Protein 2B9C (pdb70)

Sequence (278 aa):
ELDRAQERLATALQKLEEAEKAADEESERRGMKVIESRAQQKDEEEKMEIQEIQLKEAKHHIAEDADRRKYEEVARRKLVIIESDLERAEERAELSEGKCAELEEELKTVTNNLKSLEDKVEELLSKNYHHLENEVARLKKLVGQLVEEELDRAQERLATALQKLEEAEKAADESERGMKVIESRAQQKDEEEKMEIQEIQLKEAKHIAEDADRKYEEEVARKLVIIESDLERAEERAELSEGKCAELEEELKTVTNNLKSLEDKVEELLSKNYHLENEVARLKKLVGE

GO terms:
  GO:0051015 actin filament binding (F, IDA)
  GO:0015629 actin cytoskeleton (C, IDA)
  GO:0042802 identical protein binding (F, IDA)
  GO:0042803 protein homodimerization activity (F, IDA)
  GO:0046982 protein heterodimerization activity (F, IDA)
  GO:0003779 actin binding (F, IDA)
  GO:0043462 regulation of ATP-dependent activity (P, IDA)
  GO:0032991 protein-containing complex (C, IDA)
  GO:0051693 actin filament capping (P, IDA)
  GO:0060048 cardiac muscle contraction (P, IDA)
  GO:0003779 actin binding (F, TAS)
  GO:0006936 muscle contraction (P, TAS)
  GO:0051015 actin filament binding (F, IMP)
  GO:0003779 actin binding (F, IMP)
  GO:0032781 positive regulation of ATP-dependent activity (P, IMP)
  GO:0005515 protein binding (F, IPI)
  GO:0042802 identical protein binding (F, IPI)
  GO:0030049 muscle filament sliding (P, IDA)
  GO:0042060 wound healing (P, IGI)
  GO:0045785 positive regulation of cell adhesion (P, IGI)

Structure (mmCIF, N/CA/C/O backbone):
data_2B9C
#
_entry.id   2B9C
#
_cell.length_a   80.515
_cell.length_b   80.515
_cell.length_c   112.453
_cell.angle_alpha   90.00
_cell.angle_beta   90.00
_cell.angle_gamma   120.00
#
_symmetry.space_group_name_H-M   'P 65'
#
loop_
_entity.id
_entity.type
_entity.pdbx_description
1 polymer 'striated-muscle alpha tropomyosin'
2 water water
#
loop_
_atom_site.group_PDB
_atom_site.id
_atom_site.type_symbol
_atom_site.label_atom_id
_atom_site.label_alt_id
_atom_site.label_comp_id
_atom_site.label_asym_id
_atom_site.label_entity_id
_atom_site.label_seq_id
_atom_site.pdbx_PDB_ins_code
_atom_site.Cartn_x
_atom_site.Cartn_y
_atom_site.Cartn_z
_atom_site.occupancy
_atom_site.B_iso_or_equiv
_atom_site.auth_seq_id
_atom_site.auth_comp_id
_atom_site.auth_asym_id
_atom_site.auth_atom_id
_atom_site.pdbx_PDB_model_num
ATOM 1 N N . GLU A 1 11 ? -15.219 35.708 -32.080 1.00 92.98 98 GLU A N 1
ATOM 2 C CA . GLU A 1 11 ? -15.740 37.120 -31.918 1.00 92.33 98 GLU A CA 1
ATOM 3 C C . GLU A 1 11 ? -16.554 37.418 -33.153 1.00 92.13 98 GLU A C 1
ATOM 4 O O . GLU A 1 11 ? -16.612 38.552 -33.655 1.00 97.59 98 GLU A O 1
ATOM 10 N N . LEU A 1 12 ? -17.121 36.360 -33.714 1.00 91.79 99 LEU A N 1
ATOM 11 C CA . LEU A 1 12 ? -18.018 36.517 -34.870 1.00 92.52 99 LEU A CA 1
ATOM 12 C C . LEU A 1 12 ? -19.163 35.541 -34.530 1.00 93.14 99 LEU A C 1
ATOM 13 O O . LEU A 1 12 ? -20.141 35.307 -35.291 1.00 93.84 99 LEU A O 1
ATOM 18 N N . ASP A 1 13 ? -19.058 34.986 -33.322 1.00 95.74 100 ASP A N 1
ATOM 19 C CA . ASP A 1 13 ? -20.034 33.970 -32.898 1.00 93.97 100 ASP A CA 1
ATOM 20 C C . ASP A 1 13 ? -19.861 32.861 -33.976 1.00 96.70 100 ASP A C 1
ATOM 21 O O . ASP A 1 13 ? -20.888 32.390 -34.496 1.00 96.95 100 ASP A O 1
ATOM 23 N N . ARG A 1 14 ? -18.582 32.499 -34.316 1.00 98.11 101 ARG A N 1
ATOM 24 C CA . ARG A 1 14 ? -18.190 31.515 -35.375 1.00 96.42 101 ARG A CA 1
ATOM 25 C C . ARG A 1 14 ? -19.406 31.158 -36.236 1.00 96.46 101 ARG A C 1
ATOM 26 O O . ARG A 1 14 ? -19.909 30.021 -36.198 1.00 97.59 101 ARG A O 1
ATOM 34 N N . ALA A 1 15 ? -19.880 32.193 -36.950 1.00 96.28 102 ALA A N 1
ATOM 35 C CA . ALA A 1 15 ? -21.037 32.222 -37.851 1.00 95.63 102 ALA A CA 1
ATOM 36 C C . ALA A 1 15 ? -22.058 31.141 -37.599 1.00 95.86 102 ALA A C 1
ATOM 37 O O . ALA A 1 15 ? -22.565 30.581 -38.568 1.00 97.00 102 ALA A O 1
ATOM 39 N N . GLN A 1 16 ? -22.359 30.880 -36.306 1.00 97.13 103 GLN A N 1
ATOM 40 C CA . GLN A 1 16 ? -23.295 29.836 -35.803 1.00 94.00 103 GLN A CA 1
ATOM 41 C C . GLN A 1 16 ? -23.814 28.870 -36.852 1.00 96.03 103 GLN A C 1
ATOM 42 O O . GLN A 1 16 ? -25.045 28.636 -36.950 1.00 99.28 103 GLN A O 1
ATOM 44 N N . GLU A 1 17 ? -22.882 28.318 -37.642 1.00 94.72 104 GLU A N 1
ATOM 45 C CA . GLU A 1 17 ? -23.211 27.335 -38.668 1.00 89.11 104 GLU A CA 1
ATOM 46 C C . GLU A 1 17 ? -22.696 26.090 -37.917 1.00 88.99 104 GLU A C 1
ATOM 47 O O . GLU A 1 17 ? -23.033 24.957 -38.311 1.00 92.03 104 GLU A O 1
ATOM 49 N N . ARG A 1 18 ? -21.926 26.310 -36.821 1.00 85.60 105 ARG A N 1
ATOM 50 C CA . ARG A 1 18 ? -21.414 25.205 -35.976 1.00 88.30 105 ARG A CA 1
ATOM 51 C C . ARG A 1 18 ? -22.636 24.378 -35.292 1.00 90.33 105 ARG A C 1
ATOM 52 O O . ARG A 1 18 ? -22.532 23.489 -34.357 1.00 87.04 105 ARG A O 1
ATOM 60 N N . LEU A 1 19 ? -23.812 24.746 -35.808 1.00 89.99 106 LEU A N 1
ATOM 61 C CA . LEU A 1 19 ? -25.103 24.189 -35.509 1.00 85.72 106 LEU A CA 1
ATOM 62 C C . LEU A 1 19 ? -25.115 22.984 -36.444 1.00 89.65 106 LEU A C 1
ATOM 63 O O . LEU A 1 19 ? -25.540 21.888 -36.027 1.00 91.66 106 LEU A O 1
ATOM 68 N N . ALA A 1 20 ? -24.725 23.196 -37.723 1.00 87.99 107 ALA A N 1
ATOM 69 C CA . ALA A 1 20 ? -24.636 22.083 -38.682 1.00 89.00 107 ALA A CA 1
ATOM 70 C C . ALA A 1 20 ? -23.670 20.904 -38.155 1.00 93.26 107 ALA A C 1
ATOM 71 O O . ALA A 1 20 ? -23.814 19.730 -38.531 1.00 98.98 107 ALA A O 1
ATOM 73 N N . THR A 1 21 ? -22.708 21.189 -37.263 1.00 91.54 108 THR A N 1
ATOM 74 C CA . THR A 1 21 ? 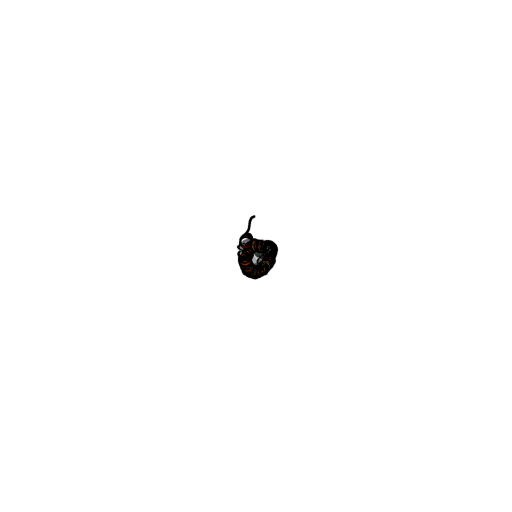-21.849 20.123 -36.762 1.00 90.12 108 THR A CA 1
ATOM 75 C C . THR A 1 21 ? -22.801 19.197 -35.980 1.00 89.86 108 THR A C 1
ATOM 76 O O . THR A 1 21 ? -22.742 17.985 -36.022 1.00 94.15 108 THR A O 1
ATOM 80 N N . ALA A 1 22 ? -23.747 19.785 -35.305 1.00 91.39 109 ALA A N 1
ATOM 81 C CA . ALA A 1 22 ? -24.641 18.972 -34.488 1.00 91.09 109 ALA A CA 1
ATOM 82 C C . ALA A 1 22 ? -26.040 18.898 -35.064 1.00 88.03 109 ALA A C 1
ATOM 83 O O . ALA A 1 22 ? -26.978 18.490 -34.388 1.00 91.58 109 ALA A O 1
ATOM 85 N N . LEU A 1 23 ? -26.192 19.308 -36.308 1.00 84.44 110 LEU A N 1
ATOM 86 C CA . LEU A 1 23 ? -27.541 19.318 -36.824 1.00 82.76 110 LEU A CA 1
ATOM 87 C C . LEU A 1 23 ? -27.548 18.421 -38.000 1.00 84.98 110 LEU A C 1
ATOM 88 O O . LEU A 1 23 ? -28.607 17.858 -38.450 1.00 80.41 110 LEU A O 1
ATOM 93 N N . GLN A 1 24 ? -26.364 18.324 -38.582 1.00 88.62 111 GLN A N 1
ATOM 94 C CA . GLN A 1 24 ? -26.285 17.438 -39.748 1.00 87.72 111 GLN A CA 1
ATOM 95 C C . GLN A 1 24 ? -26.196 16.074 -39.046 1.00 85.77 111 GLN A C 1
ATOM 96 O O . GLN A 1 24 ? -26.874 15.141 -39.462 1.00 88.38 111 GLN A O 1
ATOM 102 N N . LYS A 1 25 ? -25.469 15.968 -37.933 1.00 79.69 112 LYS A N 1
ATOM 103 C CA . LYS A 1 25 ? -25.461 14.685 -37.313 1.00 78.99 112 LYS A CA 1
ATOM 104 C C . LYS A 1 25 ? -26.748 14.348 -36.559 1.00 78.75 112 LYS A C 1
ATOM 105 O O . LYS A 1 25 ? -26.845 13.352 -35.827 1.00 84.35 112 LYS A O 1
ATOM 111 N N . LEU A 1 26 ? -27.767 15.160 -36.828 1.00 77.64 113 LEU A N 1
ATOM 112 C CA . LEU A 1 26 ? -29.108 15.063 -36.199 1.00 75.56 113 LEU A CA 1
ATOM 113 C C . LEU A 1 26 ? -30.042 14.430 -37.208 1.00 72.93 113 LEU A C 1
ATOM 114 O O . LEU A 1 26 ? -30.903 13.527 -36.855 1.00 76.20 113 LEU A O 1
ATOM 119 N N . GLU A 1 27 ? -29.892 14.872 -38.451 1.00 68.39 114 GLU A N 1
ATOM 120 C CA . GLU A 1 27 ? -30.648 14.279 -39.491 1.00 67.89 114 GLU A CA 1
ATOM 121 C C . GLU A 1 27 ? -30.071 12.871 -39.803 1.00 71.06 114 GLU A C 1
ATOM 122 O O . GLU A 1 27 ? -30.820 11.952 -40.133 1.00 71.23 114 GLU A O 1
ATOM 128 N N . GLU A 1 28 ? -28.752 12.723 -39.695 1.00 69.72 115 GLU A N 1
ATOM 129 C CA . GLU A 1 28 ? -28.069 11.455 -39.960 1.00 74.63 115 GLU A CA 1
ATOM 130 C C . GLU A 1 28 ? -28.532 10.440 -38.862 1.00 77.01 115 GLU A C 1
ATOM 131 O O . GLU A 1 28 ? -29.131 9.388 -39.172 1.00 74.30 115 GLU A O 1
ATOM 137 N N . ALA A 1 29 ? -28.213 10.773 -37.604 1.00 78.15 116 ALA A N 1
ATOM 138 C CA . ALA A 1 29 ? -28.560 9.977 -36.445 1.00 80.78 116 ALA A CA 1
ATOM 139 C C . ALA A 1 29 ? -30.043 9.798 -36.374 1.00 78.62 116 ALA A C 1
ATOM 140 O O . ALA A 1 29 ? -30.450 8.942 -35.623 1.00 87.98 116 ALA A O 1
ATOM 142 N N . GLU A 1 30 ? -30.855 10.498 -37.182 1.00 79.21 117 GLU A N 1
ATOM 143 C CA . GLU A 1 30 ? -32.315 10.284 -37.109 1.00 77.47 117 GLU A CA 1
ATOM 144 C C . GLU A 1 30 ? -32.804 9.234 -38.084 1.00 81.03 117 GLU A C 1
ATOM 145 O O . GLU A 1 30 ? -33.645 8.481 -37.686 1.00 81.17 117 GLU A O 1
ATOM 147 N N . LYS A 1 31 ? -32.299 9.198 -39.336 1.00 77.82 118 LYS A N 1
ATOM 148 C CA . LYS A 1 31 ? -32.628 8.189 -40.334 1.00 73.96 118 LYS A CA 1
ATOM 149 C C . LYS A 1 31 ? -31.899 6.873 -39.993 1.00 80.88 118 LYS A C 1
ATOM 150 O O . LYS A 1 31 ? -32.450 5.758 -40.295 1.00 78.46 118 LYS A O 1
ATOM 156 N N . ALA A 1 32 ? -30.693 6.961 -39.378 1.00 78.81 119 ALA A N 1
ATOM 157 C CA . ALA A 1 32 ? -29.983 5.765 -38.976 1.00 72.48 119 ALA A CA 1
ATOM 158 C C . ALA A 1 32 ? -30.954 5.100 -38.011 1.00 73.23 119 ALA A C 1
ATOM 159 O O . ALA A 1 32 ? -31.453 3.972 -38.169 1.00 77.63 119 ALA A O 1
ATOM 161 N N . ALA A 1 33 ? -31.286 5.786 -36.981 1.00 74.66 120 ALA A N 1
ATOM 162 C CA . ALA A 1 33 ? -32.201 5.147 -36.092 1.00 75.27 120 ALA A CA 1
ATOM 163 C C . ALA A 1 33 ? -33.377 4.481 -36.819 1.00 73.55 120 ALA A C 1
ATOM 164 O O . ALA A 1 33 ? -33.719 3.389 -36.533 1.00 81.25 120 ALA A O 1
ATOM 166 N N . ASP A 1 34 ? -34.031 5.106 -37.744 1.00 76.08 121 ASP A N 1
ATOM 167 C CA . ASP A 1 34 ? -35.157 4.428 -38.410 1.00 78.91 121 ASP A CA 1
ATOM 168 C C . ASP A 1 34 ? -34.655 3.264 -39.335 1.00 82.62 121 ASP A C 1
ATOM 169 O O . ASP A 1 34 ? -35.437 2.476 -39.987 1.00 76.23 121 ASP A O 1
ATOM 174 N N A GLU A 1 35 ? -33.335 3.129 -39.393 0.50 78.64 122 GLU A N 1
ATOM 175 N N B GLU A 1 35 ? -33.340 3.145 -39.390 0.50 82.51 122 GLU A N 1
ATOM 176 C CA A GLU A 1 35 ? -32.835 2.046 -40.187 0.50 78.22 122 GLU A CA 1
ATOM 177 C CA B GLU A 1 35 ? -32.735 2.095 -40.179 0.50 84.43 122 GLU A CA 1
ATOM 178 C C A GLU A 1 35 ? -32.802 0.862 -39.226 0.50 81.91 122 GLU A C 1
ATOM 179 C C B GLU A 1 35 ? -32.730 0.882 -39.253 0.50 86.29 122 GLU A C 1
ATOM 180 O O A GLU A 1 35 ? -33.243 -0.255 -39.577 0.50 77.56 122 GLU A O 1
ATOM 181 O O B GLU A 1 35 ? -33.148 -0.220 -39.649 0.50 83.29 122 GLU A O 1
ATOM 192 N N . SER A 1 36 ? -32.307 1.104 -38.003 1.00 82.41 123 SER A N 1
ATOM 193 C CA . SER A 1 36 ? -32.262 0.050 -37.005 1.00 79.29 123 SER A CA 1
ATOM 194 C C . SER A 1 36 ? -33.701 -0.366 -36.676 1.00 77.38 123 SER A C 1
ATOM 195 O O . SER A 1 36 ? -33.948 -1.393 -36.076 1.00 79.06 123 SER A O 1
ATOM 198 N N . GLU A 1 37 ? -34.674 0.402 -37.065 1.00 69.57 124 GLU A N 1
ATOM 199 C CA . GLU A 1 37 ? -35.995 -0.043 -36.782 1.00 71.74 124 GLU A CA 1
ATOM 200 C C . GLU A 1 37 ? -36.302 -1.131 -37.770 1.00 72.76 124 GLU A C 1
ATOM 201 O O . GLU A 1 37 ? -37.074 -2.021 -37.486 1.00 70.49 124 GLU A O 1
ATOM 207 N N A ARG A 1 38 ? -35.694 -1.056 -38.945 0.50 70.95 125 ARG A N 1
ATOM 208 N N B ARG A 1 38 ? -35.689 -1.032 -38.942 0.50 74.78 125 ARG A N 1
ATOM 209 C CA A ARG A 1 38 ? -35.927 -2.028 -39.951 0.50 68.51 125 ARG A CA 1
ATOM 210 C CA B ARG A 1 38 ? -35.855 -1.986 -40.005 0.50 75.17 125 ARG A CA 1
ATOM 211 C C A ARG A 1 38 ? -35.169 -3.319 -39.499 0.50 73.67 125 ARG A C 1
ATOM 212 C C B ARG A 1 38 ? -35.160 -3.301 -39.566 0.50 77.81 125 ARG A C 1
ATOM 213 O O A ARG A 1 38 ? -35.812 -4.358 -39.224 0.50 68.61 125 ARG A O 1
ATOM 214 O O B ARG A 1 38 ? -35.832 -4.329 -39.360 0.50 73.57 125 ARG A O 1
ATOM 229 N N . GLY A 1 39 ? -33.833 -3.237 -39.390 1.00 73.28 126 GLY A N 1
ATOM 230 C CA . GLY A 1 39 ? -33.021 -4.342 -38.990 1.00 69.84 126 GLY A CA 1
ATOM 231 C C . GLY A 1 39 ? -33.464 -5.024 -37.775 1.00 72.06 126 GLY A C 1
ATOM 232 O O . GLY A 1 39 ? -32.956 -6.067 -37.471 1.00 74.23 126 GLY A O 1
ATOM 233 N N . MET A 1 40 ? -34.431 -4.399 -37.115 1.00 76.46 127 MET A N 1
ATOM 234 C CA . MET A 1 40 ? -35.070 -4.817 -35.845 1.00 76.05 127 MET A CA 1
ATOM 235 C C . MET A 1 40 ? -36.144 -5.731 -36.171 1.00 75.90 127 MET A C 1
ATOM 236 O O . MET A 1 40 ? -36.225 -6.838 -35.621 1.00 73.99 127 MET A O 1
ATOM 241 N N . LYS A 1 41 ? -37.010 -5.269 -37.059 1.00 72.27 128 LYS A N 1
ATOM 242 C CA . LYS A 1 41 ? -38.085 -6.096 -37.554 1.00 67.68 128 LYS A CA 1
ATOM 243 C C . LYS A 1 41 ? -37.499 -7.441 -38.300 1.00 71.65 128 LYS A C 1
ATOM 244 O O . LYS A 1 41 ? -37.891 -8.615 -37.991 1.00 75.61 128 LYS A O 1
ATOM 246 N N . VAL A 1 42 ? -36.542 -7.298 -39.228 1.00 67.34 129 VAL A N 1
ATOM 247 C CA . VAL A 1 42 ? -36.032 -8.412 -39.990 1.00 61.52 129 VAL A CA 1
ATOM 248 C C . VAL A 1 42 ? -35.514 -9.491 -39.123 1.00 62.25 129 VAL A C 1
ATOM 249 O O . VAL A 1 42 ? -35.640 -10.625 -39.353 1.00 60.41 129 VAL A O 1
ATOM 253 N N . ILE A 1 43 ? -34.830 -9.086 -38.116 1.00 64.65 130 ILE A N 1
ATOM 254 C CA . ILE A 1 43 ? -34.353 -9.990 -37.138 1.00 62.09 130 ILE A CA 1
ATOM 255 C C . ILE A 1 43 ? -35.485 -10.592 -36.322 1.00 63.06 130 ILE A C 1
ATOM 256 O O . ILE A 1 43 ? -35.354 -11.651 -35.880 1.00 67.51 130 ILE A O 1
ATOM 261 N N . GLU A 1 44 ? -36.618 -9.951 -36.187 1.00 64.56 131 GLU A N 1
ATOM 262 C CA . GLU A 1 44 ? -37.722 -10.428 -35.386 1.00 65.98 131 GLU A CA 1
ATOM 263 C C . GLU A 1 44 ? -38.347 -11.591 -36.072 1.00 71.15 131 GLU A C 1
ATOM 264 O O . GLU A 1 44 ? -38.635 -12.629 -35.424 1.00 68.22 131 GLU A O 1
ATOM 270 N N . SER A 1 45 ? -38.718 -11.354 -37.333 1.00 67.73 132 SER A N 1
ATOM 271 C CA . SER A 1 45 ? -39.230 -12.375 -38.208 1.00 64.53 132 SER A CA 1
ATOM 272 C C . SER A 1 45 ? -38.304 -13.630 -38.275 1.00 64.59 132 SER A C 1
ATOM 273 O O . SER A 1 45 ? -38.795 -14.716 -38.011 1.00 70.74 132 SER A O 1
ATOM 276 N N . ARG A 1 46 ? -37.002 -13.462 -38.593 1.00 63.09 133 ARG A N 1
ATOM 277 C CA . ARG A 1 46 ? -36.003 -14.543 -38.662 1.00 65.31 133 ARG A CA 1
ATOM 278 C C . ARG A 1 46 ? -35.845 -15.198 -37.353 1.00 65.34 133 ARG A C 1
ATOM 279 O O . ARG A 1 46 ? -35.207 -16.194 -37.256 1.00 69.39 133 ARG A O 1
ATOM 287 N N . ALA A 1 47 ? -36.416 -14.622 -36.311 1.00 68.42 134 ALA A N 1
ATOM 288 C CA . ALA A 1 47 ? -36.311 -15.139 -34.948 1.00 64.39 134 ALA A CA 1
ATOM 289 C C . ALA A 1 47 ? -37.558 -15.993 -34.712 1.00 71.19 134 ALA A C 1
ATOM 290 O O . ALA A 1 47 ? -37.437 -17.039 -34.042 1.00 70.09 134 ALA A O 1
ATOM 292 N N A GLN A 1 48 ? -38.702 -15.586 -35.267 0.50 67.45 135 GLN A N 1
ATOM 293 N N B GLN A 1 48 ? -38.730 -15.588 -35.238 0.50 74.60 135 GLN A N 1
ATOM 294 C CA A GLN A 1 48 ? -39.903 -16.364 -35.150 0.50 64.37 135 GLN A CA 1
ATOM 295 C CA B GLN A 1 48 ? -39.937 -16.400 -35.076 0.50 77.13 135 GLN A CA 1
ATOM 296 C C A GLN A 1 48 ? -39.717 -17.602 -36.042 0.50 65.79 135 GLN A C 1
ATOM 297 C C B GLN A 1 48 ? -39.971 -17.527 -36.123 0.50 74.83 135 GLN A C 1
ATOM 298 O O A GLN A 1 48 ? -39.915 -18.749 -35.658 0.50 68.84 135 GLN A O 1
ATOM 299 O O B GLN A 1 48 ? -40.647 -18.514 -35.919 0.50 76.59 135 GLN A O 1
ATOM 310 N N . LYS A 1 49 ? -39.303 -17.375 -37.263 1.00 69.68 136 LYS A N 1
ATOM 311 C CA . LYS A 1 49 ? -39.197 -18.464 -38.226 1.00 66.79 136 LYS A CA 1
ATOM 312 C C . LYS A 1 49 ? -38.375 -19.575 -37.521 1.00 66.66 136 LYS A C 1
ATOM 313 O O . LYS A 1 49 ? -38.745 -20.692 -37.354 1.00 65.06 136 LYS A O 1
ATOM 319 N N . ASP A 1 50 ? -37.211 -19.187 -37.107 1.00 62.71 137 ASP A N 1
ATOM 320 C CA . ASP A 1 50 ? -36.319 -20.004 -36.423 1.00 65.26 137 ASP A CA 1
ATOM 321 C C . ASP A 1 50 ? -36.820 -20.678 -35.172 1.00 68.23 137 ASP A C 1
ATOM 322 O O . ASP A 1 50 ? -36.285 -21.747 -34.783 1.00 70.18 137 ASP A O 1
ATOM 327 N N A GLU A 1 51 ? -37.836 -20.120 -34.552 0.50 64.05 138 GLU A N 1
ATOM 328 N N B GLU A 1 51 ? -37.848 -20.114 -34.580 0.50 70.65 138 GLU A N 1
ATOM 329 C CA A GLU A 1 51 ? -38.351 -20.680 -33.338 0.50 68.66 138 GLU A CA 1
ATOM 330 C CA B GLU A 1 51 ? -38.398 -20.644 -33.362 0.50 78.36 138 GLU A CA 1
ATOM 331 C C A GLU A 1 51 ? -39.274 -21.834 -33.788 0.50 73.56 138 GLU A C 1
ATOM 332 C C B GLU A 1 51 ? -39.288 -21.819 -33.785 0.50 79.67 138 GLU A C 1
ATOM 333 O O A GLU A 1 51 ? -39.415 -22.888 -33.081 0.50 70.58 138 GLU A O 1
ATOM 334 O O B GLU A 1 51 ? -39.432 -22.844 -33.060 0.50 77.59 138 GLU A O 1
ATOM 345 N N . GLU A 1 52 ? -39.865 -21.691 -34.970 1.00 73.65 139 GLU A N 1
ATOM 346 C CA . GLU A 1 52 ? -40.757 -22.708 -35.430 1.00 73.94 139 GLU A CA 1
ATOM 347 C C . GLU A 1 52 ? -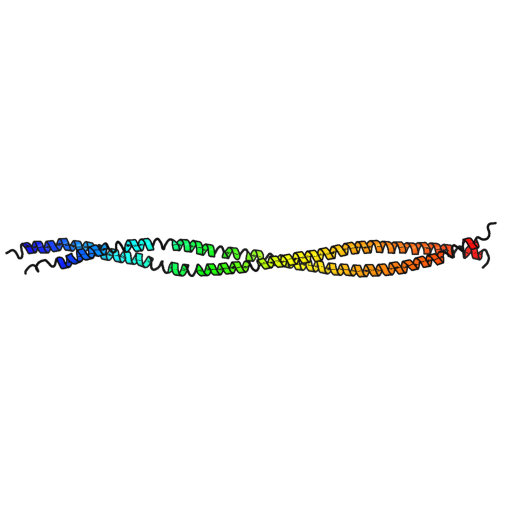40.003 -24.009 -35.886 1.00 73.08 139 GLU A C 1
ATOM 348 O O . GLU A 1 52 ? -40.320 -25.082 -35.506 1.00 69.36 139 GLU A O 1
ATOM 354 N N . LYS A 1 53 ? -39.001 -23.873 -36.706 1.00 69.53 140 LYS A N 1
ATOM 355 C CA . LYS A 1 53 ? -38.302 -24.993 -37.141 1.00 71.25 140 LYS A CA 1
ATOM 356 C C . LYS A 1 53 ? -37.614 -25.639 -35.958 1.00 71.22 140 LYS A C 1
ATOM 357 O O . LYS A 1 53 ? -37.332 -26.777 -35.981 1.00 80.22 140 LYS A O 1
ATOM 363 N N . MET A 1 54 ? -37.333 -24.950 -34.910 1.00 71.74 141 MET A N 1
ATOM 364 C CA . MET A 1 54 ? -36.719 -25.613 -33.800 1.00 76.53 141 MET A CA 1
ATOM 365 C C . MET A 1 54 ? -37.728 -26.441 -33.066 1.00 73.72 141 MET A C 1
ATOM 366 O O . MET A 1 54 ? -37.386 -27.334 -32.260 1.00 73.32 141 MET A O 1
ATOM 371 N N . GLU A 1 55 ? -38.967 -26.126 -33.315 1.00 71.32 142 GLU A N 1
ATOM 372 C CA . GLU A 1 55 ? -40.040 -26.846 -32.695 1.00 77.08 142 GLU A CA 1
ATOM 373 C C . GLU A 1 55 ? -40.281 -28.117 -33.500 1.00 74.22 142 GLU A C 1
ATOM 374 O O . GLU A 1 55 ? -40.294 -29.227 -32.919 1.00 78.23 142 GLU A O 1
ATOM 380 N N . ILE A 1 56 ? -40.504 -27.947 -34.814 1.00 71.72 143 ILE A N 1
ATOM 381 C CA . ILE A 1 56 ? -40.631 -29.035 -35.805 1.00 67.64 143 ILE A CA 1
ATOM 382 C C . ILE A 1 56 ? -39.294 -30.032 -35.603 1.00 68.87 143 ILE A C 1
ATOM 383 O O . ILE A 1 56 ? -39.409 -31.275 -35.720 1.00 65.52 143 ILE A O 1
ATOM 388 N N . GLN A 1 57 ? -38.098 -29.473 -35.338 1.00 54.16 144 GLN A N 1
ATOM 389 C CA . GLN A 1 57 ? -37.009 -30.250 -35.070 1.00 52.84 144 GLN A CA 1
ATOM 390 C C . GLN A 1 57 ? -37.250 -31.029 -33.679 1.00 61.95 144 GLN A C 1
ATOM 391 O O . GLN A 1 57 ? -36.612 -32.097 -33.410 1.00 58.97 144 GLN A O 1
ATOM 397 N N . GLU A 1 58 ? -38.057 -30.557 -32.750 1.00 57.55 145 GLU A N 1
ATOM 398 C CA . GLU A 1 58 ? -38.149 -31.344 -31.590 1.00 61.61 145 GLU A CA 1
ATOM 399 C C . GLU A 1 58 ? -39.121 -32.494 -31.825 1.00 64.55 145 GLU A C 1
ATOM 400 O O . GLU A 1 58 ? -38.898 -33.639 -31.291 1.00 64.80 145 GLU A O 1
ATOM 406 N N . ILE A 1 59 ? -40.164 -32.223 -32.612 1.00 60.95 146 ILE A N 1
ATOM 407 C CA . ILE A 1 59 ? -41.146 -33.242 -32.897 1.00 60.17 146 ILE A CA 1
ATOM 408 C C . ILE A 1 59 ? -40.552 -34.440 -33.631 1.00 65.95 146 ILE A C 1
ATOM 409 O O . ILE A 1 59 ? -40.963 -35.516 -33.310 1.00 66.55 146 ILE A O 1
ATOM 414 N N . GLN A 1 60 ? -39.646 -34.179 -34.604 1.00 59.04 147 GLN A N 1
ATOM 415 C CA . GLN A 1 60 ? -38.955 -35.065 -35.458 1.00 59.18 147 GLN A CA 1
ATOM 416 C C . GLN A 1 60 ? -37.760 -35.851 -34.726 1.00 60.65 147 GLN A C 1
ATOM 417 O O . GLN A 1 60 ? -37.459 -37.059 -35.135 1.00 49.49 147 GLN A O 1
ATOM 423 N N . LEU A 1 61 ? -37.110 -35.170 -33.755 1.00 54.49 148 LEU A N 1
ATOM 424 C CA . LEU A 1 61 ? -36.111 -35.717 -32.927 1.00 56.89 148 LEU A CA 1
ATOM 425 C C . LEU A 1 61 ? -36.913 -36.688 -32.020 1.00 68.63 148 L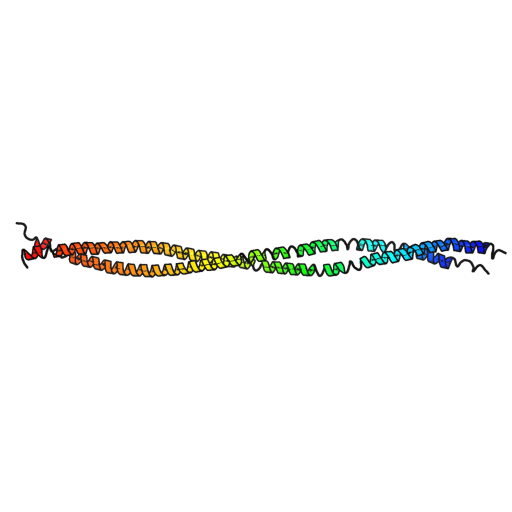EU A C 1
ATOM 426 O O . LEU A 1 61 ? -36.372 -37.838 -31.762 1.00 63.76 148 LEU A O 1
ATOM 431 N N . LYS A 1 62 ? -38.137 -36.339 -31.551 1.00 57.81 149 LYS A N 1
ATOM 432 C CA . LYS A 1 62 ? -38.714 -37.345 -30.669 1.00 66.35 149 LYS A CA 1
ATOM 433 C C . LYS A 1 62 ? -39.207 -38.566 -31.427 1.00 65.35 149 LYS A C 1
ATOM 434 O O . LYS A 1 62 ? -39.030 -39.698 -30.944 1.00 68.11 149 LYS A O 1
ATOM 440 N N . GLU A 1 63 ? -39.780 -38.304 -32.612 1.00 57.29 150 GLU A N 1
ATOM 441 C CA . GLU A 1 63 ? -40.332 -39.309 -33.400 1.00 54.91 150 GLU A CA 1
ATOM 442 C C . GLU A 1 63 ? -39.145 -40.217 -33.605 1.00 52.55 150 GLU A C 1
ATOM 443 O O . GLU A 1 63 ? -39.249 -41.378 -33.383 1.00 49.86 150 GLU A O 1
ATOM 449 N N . ALA A 1 64 ? -38.004 -39.691 -33.956 1.00 51.62 151 ALA A N 1
ATOM 450 C CA . ALA A 1 64 ? -36.892 -40.596 -34.174 1.00 54.16 151 ALA A CA 1
ATOM 451 C C . ALA A 1 64 ? -36.477 -41.454 -32.994 1.00 58.46 151 ALA A C 1
ATOM 452 O O . ALA A 1 64 ? -35.809 -42.524 -33.211 1.00 56.97 151 ALA A O 1
ATOM 454 N N . LYS A 1 65 ? -36.738 -40.944 -31.783 1.00 54.16 152 LYS A N 1
ATOM 455 C CA . LYS A 1 65 ? -36.470 -41.661 -30.510 1.00 55.65 152 LYS A CA 1
ATOM 456 C C . LYS A 1 65 ? -37.633 -42.692 -30.304 1.00 56.04 152 LYS A C 1
ATOM 457 O O . LYS A 1 65 ? -37.348 -43.817 -29.962 1.00 53.61 152 LYS A O 1
ATOM 463 N N A HIS A 1 66 ? -38.890 -42.310 -30.491 0.50 46.46 153 HIS A N 1
ATOM 464 N N B HIS A 1 66 ? -38.883 -42.278 -30.494 0.50 53.63 153 HIS A N 1
ATOM 465 C CA A HIS A 1 66 ? -39.956 -43.297 -30.414 0.50 50.94 153 HIS A CA 1
ATOM 466 C CA B HIS A 1 66 ? -39.986 -43.233 -30.416 0.50 60.81 153 HIS A CA 1
ATOM 467 C C A HIS A 1 66 ? -39.734 -44.504 -31.399 0.50 51.29 153 HIS A C 1
ATOM 468 C C B HIS A 1 66 ? -39.741 -44.470 -31.390 0.50 58.57 153 HIS A C 1
ATOM 469 O O A HIS A 1 66 ? -39.542 -45.660 -30.933 0.50 43.53 153 HIS A O 1
ATOM 470 O O B HIS A 1 66 ? -39.551 -45.611 -30.910 0.50 52.76 153 HIS A O 1
ATOM 483 N N . ILE A 1 67 ? -39.720 -44.204 -32.726 1.00 52.52 154 ILE A N 1
ATOM 484 C CA . ILE A 1 67 ? -39.491 -45.179 -33.725 1.00 48.60 154 ILE A CA 1
ATOM 485 C C . ILE A 1 67 ? -38.433 -46.199 -33.342 1.00 53.20 154 ILE A C 1
ATOM 486 O O . ILE A 1 67 ? -38.789 -47.400 -33.421 1.00 41.05 154 ILE A O 1
ATOM 491 N N . ALA A 1 68 ? -37.285 -45.739 -32.782 1.00 46.46 155 ALA A N 1
ATOM 492 C CA . ALA A 1 68 ? -36.226 -46.539 -32.342 1.00 53.93 155 ALA A CA 1
ATOM 493 C C . ALA A 1 68 ? -36.600 -47.217 -31.087 1.00 57.47 155 ALA A C 1
ATOM 494 O O . ALA A 1 68 ? -36.156 -48.388 -30.924 1.00 61.46 155 ALA A O 1
ATOM 496 N N . GLU A 1 69 ? -37.403 -46.625 -30.236 1.00 57.84 156 GLU A N 1
ATOM 497 C CA . GLU A 1 69 ? -37.704 -47.367 -29.001 1.00 59.58 156 GLU A CA 1
ATOM 498 C C . GLU A 1 69 ? -38.682 -48.391 -29.284 1.00 51.92 156 GLU A C 1
ATOM 499 O O . GLU A 1 69 ? -38.745 -49.412 -28.739 1.00 59.61 156 GLU A O 1
ATOM 505 N N . ASP A 1 70 ? -39.460 -48.143 -30.241 1.00 57.00 157 ASP A N 1
ATOM 506 C CA . ASP A 1 70 ? -40.463 -49.137 -30.687 1.00 51.82 157 ASP A CA 1
ATOM 507 C C . ASP A 1 70 ? -39.731 -50.436 -31.289 1.00 51.11 157 ASP A C 1
ATOM 508 O O . ASP A 1 70 ? -39.913 -51.500 -30.894 1.00 51.38 157 ASP A O 1
ATOM 513 N N . ALA A 1 71 ? -38.787 -50.252 -32.158 1.00 40.47 158 ALA A N 1
ATOM 514 C CA . ALA A 1 71 ? -38.092 -51.226 -32.765 1.00 47.38 158 ALA A CA 1
ATOM 515 C C . ALA A 1 71 ? -37.317 -51.995 -31.721 1.00 51.49 158 ALA A C 1
ATOM 516 O O . ALA A 1 71 ? -37.410 -53.214 -31.788 1.00 53.43 158 ALA A O 1
ATOM 518 N N . ASP A 1 72 ? -36.639 -51.400 -30.763 1.00 49.07 159 ASP A N 1
ATOM 519 C CA . ASP A 1 72 ? -36.000 -52.143 -29.728 1.00 41.62 159 ASP A CA 1
ATOM 520 C C . ASP A 1 72 ? -36.926 -53.021 -28.819 1.00 49.39 159 ASP A C 1
ATOM 521 O O . ASP A 1 72 ? -36.537 -53.969 -28.227 1.00 49.35 159 ASP A O 1
ATOM 526 N N A ARG A 1 73 ? -38.156 -52.630 -28.651 0.50 50.24 160 ARG A N 1
ATOM 527 N N B ARG A 1 73 ? -38.162 -52.619 -28.645 0.50 55.22 160 ARG A N 1
ATOM 528 C CA A ARG A 1 73 ? -39.051 -53.388 -27.846 0.50 51.05 160 ARG A CA 1
ATOM 529 C CA B ARG A 1 73 ? -39.069 -53.391 -27.842 0.50 60.54 160 ARG A CA 1
ATOM 530 C C A ARG A 1 73 ? -39.431 -54.601 -28.684 0.50 47.28 160 ARG A C 1
ATOM 531 C C B ARG A 1 73 ? -39.447 -54.604 -28.679 0.50 54.59 160 ARG A C 1
ATOM 532 O O A ARG A 1 73 ? -39.210 -55.696 -28.256 0.50 49.97 160 ARG A O 1
ATOM 533 O O B ARG A 1 73 ? -39.258 -55.704 -28.241 0.50 56.84 160 ARG A O 1
ATOM 548 N N . LYS A 1 74 ? -39.942 -54.369 -29.895 1.00 47.70 161 LYS A N 1
ATOM 549 C CA . LYS A 1 74 ? -40.342 -55.372 -30.791 1.00 36.36 161 LYS A CA 1
ATOM 550 C C . LYS A 1 74 ? -39.168 -56.319 -31.054 1.00 34.21 161 LYS A C 1
ATOM 551 O O . LYS A 1 74 ? -39.322 -57.495 -31.001 1.00 35.68 161 LYS A O 1
ATOM 557 N N . TYR A 1 75 ? -37.940 -55.874 -31.163 1.00 27.37 162 TYR A N 1
ATOM 558 C CA . TYR A 1 75 ? -36.950 -56.811 -31.367 1.00 30.05 162 TYR A CA 1
ATOM 559 C C . TYR A 1 75 ? -36.904 -57.727 -30.036 1.00 37.51 162 TYR A C 1
ATOM 560 O O . TYR A 1 75 ? -36.726 -58.872 -30.093 1.00 33.59 162 TYR A O 1
ATOM 569 N N . GLU A 1 76 ? -37.010 -57.188 -28.833 1.00 35.61 163 GLU A N 1
ATOM 570 C CA . GLU A 1 76 ? -36.939 -58.068 -27.705 1.00 36.61 163 GLU A CA 1
ATOM 571 C C . GLU A 1 76 ? -38.129 -59.021 -27.708 1.00 31.05 163 GLU A C 1
ATOM 572 O O . GLU A 1 76 ? -37.957 -60.028 -27.251 1.00 30.13 163 GLU A O 1
ATOM 578 N N . GLU A 1 77 ? -39.326 -58.654 -28.137 1.00 28.22 164 GLU A N 1
ATOM 579 C CA . GLU A 1 77 ? -40.382 -59.492 -28.045 1.00 23.62 164 GLU A CA 1
ATOM 580 C C . GLU A 1 77 ? -40.049 -60.535 -28.973 1.00 26.13 164 GLU A C 1
ATOM 581 O O . GLU A 1 77 ? -40.019 -61.723 -28.537 1.00 36.54 164 GLU A O 1
ATOM 587 N N . VAL A 1 78 ? -39.713 -60.243 -30.258 1.00 25.58 165 VAL A N 1
ATOM 588 C CA . VAL A 1 78 ? -39.237 -61.299 -31.087 1.00 18.96 165 VAL A CA 1
ATOM 589 C C . VAL A 1 78 ? -38.094 -62.190 -30.637 1.00 27.21 165 VAL A C 1
ATOM 590 O O . VAL A 1 78 ? -38.195 -63.350 -30.786 1.00 19.06 165 VAL A O 1
ATOM 594 N N . ALA A 1 79 ? -36.892 -61.705 -30.379 1.00 21.97 166 ALA A N 1
ATOM 595 C CA . ALA A 1 79 ? -36.003 -62.485 -29.817 1.00 22.48 166 ALA A CA 1
ATOM 596 C C . ALA A 1 79 ? -36.398 -63.520 -28.730 1.00 27.93 166 ALA A C 1
ATOM 597 O O . ALA A 1 79 ? -35.560 -64.467 -28.587 1.00 25.71 166 ALA A O 1
ATOM 599 N N A ARG A 1 80 ? -37.455 -63.311 -27.945 0.50 26.44 167 ARG A N 1
ATOM 600 N N B ARG A 1 80 ? -37.437 -63.310 -27.953 0.50 26.28 167 ARG A N 1
ATOM 601 C CA A ARG A 1 80 ? -37.916 -64.225 -26.896 0.50 27.74 167 ARG A CA 1
ATOM 602 C CA B ARG A 1 80 ? -37.890 -64.231 -26.916 0.50 26.75 167 ARG A CA 1
ATOM 603 C C A ARG A 1 80 ? -38.770 -65.233 -27.544 0.50 25.63 167 ARG A C 1
ATOM 604 C C B ARG A 1 80 ? -38.739 -65.229 -27.558 0.50 25.41 167 ARG A C 1
ATOM 605 O O A ARG A 1 80 ? -38.873 -66.360 -27.139 0.50 25.22 167 ARG A O 1
ATOM 606 O O B ARG A 1 80 ? -38.779 -66.356 -27.167 0.50 26.33 167 ARG A O 1
ATOM 621 N N . LYS A 1 81 ? -39.509 -64.838 -28.510 1.00 25.95 168 LYS A N 1
ATOM 622 C CA . LYS A 1 81 ? -40.249 -65.873 -29.243 1.00 23.88 168 LYS A CA 1
ATOM 623 C C . LYS A 1 81 ? -39.250 -66.766 -29.927 1.00 20.72 168 LYS A C 1
ATOM 624 O O . LYS A 1 81 ? -39.475 -67.923 -30.125 1.00 24.45 168 LYS A O 1
ATOM 630 N N . LEU A 1 82 ? -38.114 -66.308 -30.422 1.00 19.73 169 LEU A N 1
ATOM 631 C CA . LEU A 1 82 ? -37.245 -67.300 -30.919 1.00 20.34 169 LEU A CA 1
ATOM 632 C C . LEU A 1 82 ? -36.823 -68.325 -30.130 1.00 13.01 169 LEU A C 1
ATOM 633 O O . LEU A 1 82 ? -36.411 -69.388 -30.556 1.00 21.19 169 LEU A O 1
ATOM 638 N N . VAL A 1 83 ? -36.275 -67.916 -28.928 1.00 19.10 170 VAL A N 1
ATOM 639 C CA . VAL A 1 83 ? -35.964 -68.884 -27.939 1.00 7.35 170 VAL A CA 1
ATOM 640 C C . VAL A 1 83 ? -37.023 -69.990 -27.780 1.00 21.64 170 VAL A C 1
ATOM 641 O O . VAL A 1 83 ? -36.519 -71.021 -27.777 1.00 15.24 170 VAL A O 1
ATOM 645 N N . ILE A 1 84 ? -38.293 -69.795 -27.623 1.00 10.80 171 ILE A N 1
ATOM 646 C CA . ILE A 1 84 ? -39.383 -70.606 -27.491 1.00 20.09 171 ILE A CA 1
ATOM 647 C C . ILE A 1 84 ? -39.554 -71.374 -28.755 1.00 14.25 171 ILE A C 1
ATOM 648 O O . ILE A 1 84 ? -39.202 -72.561 -28.685 1.00 18.48 171 ILE A O 1
ATOM 653 N N . ILE A 1 85 ? -39.730 -70.764 -30.008 1.00 18.42 172 ILE A N 1
ATOM 654 C CA . ILE A 1 85 ? -39.856 -71.693 -31.125 1.00 10.85 172 ILE A CA 1
ATOM 655 C C . ILE A 1 85 ? -38.744 -72.488 -31.263 1.00 14.89 172 ILE A C 1
ATOM 656 O O . ILE A 1 85 ? -38.758 -73.633 -31.556 1.00 14.83 172 ILE A O 1
ATOM 661 N N . GLU A 1 86 ? -37.641 -71.985 -31.047 1.00 14.88 173 GLU A N 1
ATOM 662 C CA . GLU A 1 86 ? -36.529 -72.975 -31.083 1.00 18.16 173 GLU A CA 1
ATOM 663 C C . GLU A 1 86 ? -36.495 -74.136 -30.121 1.00 22.61 173 GLU A C 1
ATOM 664 O O . GLU A 1 86 ? -35.825 -75.180 -30.466 1.00 24.46 173 GLU A O 1
ATOM 670 N N . SER A 1 87 ? -36.912 -73.984 -28.755 1.00 18.50 174 SER A N 1
ATOM 671 C CA . SER A 1 87 ? -36.828 -75.094 -27.997 1.00 19.05 174 SER A CA 1
ATOM 672 C C . SER A 1 87 ? -37.982 -75.864 -28.498 1.00 20.48 174 SER A C 1
ATOM 673 O O . SER A 1 87 ? -38.155 -77.083 -28.519 1.00 16.31 174 SER A O 1
ATOM 676 N N . ASP A 1 88 ? -39.087 -75.250 -28.801 1.00 16.97 175 ASP A N 1
ATOM 677 C CA . ASP A 1 88 ? -40.032 -76.204 -29.310 1.00 13.96 175 ASP A CA 1
ATOM 678 C C . ASP A 1 88 ? -39.544 -76.925 -30.533 1.00 23.78 175 ASP A C 1
ATOM 679 O O . ASP A 1 88 ? -40.092 -77.973 -30.838 1.00 23.05 175 ASP A O 1
ATOM 684 N N . LEU A 1 89 ? -38.767 -76.362 -31.430 1.00 26.71 176 LEU A N 1
ATOM 685 C CA . LEU A 1 89 ? -38.385 -77.227 -32.553 1.00 24.48 176 LEU A CA 1
ATOM 686 C C . LEU A 1 89 ? -37.538 -78.341 -31.942 1.00 24.10 176 LEU A C 1
ATOM 687 O O . LEU A 1 89 ? -37.377 -79.555 -32.459 1.00 21.96 176 LEU A O 1
ATOM 692 N N . GLU A 1 90 ? -36.640 -78.098 -31.028 1.00 22.10 177 GLU A N 1
ATOM 693 C CA . GLU A 1 90 ? -35.838 -79.251 -30.650 1.00 21.42 177 GLU A CA 1
ATOM 694 C C . GLU A 1 90 ? -36.736 -80.317 -29.997 1.00 19.84 177 GLU A C 1
ATOM 695 O O . GLU A 1 90 ? -36.458 -81.423 -30.068 1.00 23.36 177 GLU A O 1
ATOM 701 N N . ARG A 1 91 ? -37.766 -79.988 -29.249 1.00 24.37 178 ARG A N 1
ATOM 702 C CA . ARG A 1 91 ? -38.704 -80.939 -28.751 1.00 21.10 178 ARG A CA 1
ATOM 703 C C . ARG A 1 91 ? -39.454 -81.723 -29.891 1.00 27.38 178 ARG A C 1
ATOM 704 O O . ARG A 1 91 ? -39.859 -82.905 -29.688 1.00 28.72 178 ARG A O 1
ATOM 712 N N . ALA A 1 92 ? -39.899 -81.047 -30.908 1.00 24.54 179 ALA A N 1
ATOM 713 C CA . ALA A 1 92 ? -40.406 -81.756 -32.060 1.00 17.02 179 ALA A CA 1
ATOM 714 C C . ALA A 1 92 ? -39.482 -82.595 -32.699 1.00 23.16 179 ALA A C 1
ATOM 715 O O . ALA A 1 92 ? -39.833 -83.702 -33.162 1.00 20.82 179 ALA A O 1
ATOM 717 N N . GLU A 1 93 ? -38.218 -82.377 -32.688 1.00 29.62 180 GLU A N 1
ATOM 718 C CA . GLU A 1 93 ? -37.313 -83.311 -33.292 1.00 30.00 180 GLU A CA 1
ATOM 719 C C . GLU A 1 93 ? -36.999 -84.573 -32.451 1.00 34.44 180 GLU A C 1
ATOM 720 O O . GLU A 1 93 ? -36.549 -85.630 -32.929 1.00 37.69 180 GLU A O 1
ATOM 726 N N . GLU A 1 94 ? -36.738 -84.331 -31.213 1.00 33.69 181 GLU A N 1
ATOM 727 C CA . GLU A 1 94 ? -36.559 -85.372 -30.397 1.00 31.72 181 GLU A CA 1
ATOM 728 C C . GLU A 1 94 ? -37.887 -86.168 -30.423 1.00 28.27 181 GLU A C 1
ATOM 729 O O . GLU A 1 94 ? -37.908 -87.295 -30.463 1.00 33.14 181 GLU A O 1
ATOM 735 N N . ARG A 1 95 ? -39.076 -85.682 -30.458 1.00 31.24 182 ARG A N 1
ATOM 736 C CA . ARG A 1 95 ? -40.112 -86.604 -30.483 1.00 24.06 182 ARG A CA 1
ATOM 737 C C . ARG A 1 95 ? -40.098 -87.368 -31.849 1.00 32.85 182 ARG A C 1
ATOM 738 O O . ARG A 1 95 ? -40.522 -88.463 -31.955 1.00 28.92 182 ARG A O 1
ATOM 746 N N . ALA A 1 96 ? -39.764 -86.702 -32.942 1.00 27.33 183 ALA A N 1
ATOM 747 C CA . ALA A 1 96 ? -39.786 -87.363 -34.283 1.00 34.07 183 ALA A CA 1
ATOM 748 C C . ALA A 1 96 ? -38.725 -88.340 -34.218 1.00 38.54 183 ALA A C 1
ATOM 749 O O . ALA A 1 96 ? -38.889 -89.433 -34.764 1.00 43.12 183 ALA A O 1
ATOM 751 N N . GLU A 1 97 ? -37.636 -88.067 -33.470 1.00 38.53 184 GLU A N 1
ATOM 752 C CA . GLU A 1 97 ? -36.612 -89.109 -33.516 1.00 30.73 184 GLU A CA 1
ATOM 753 C C . GLU A 1 97 ? -36.937 -90.348 -32.677 1.00 35.36 184 GLU A C 1
ATOM 754 O O . GLU A 1 97 ? -36.812 -91.423 -33.187 1.00 46.86 184 GLU A O 1
ATOM 756 N N . LEU A 1 98 ? -37.375 -90.268 -31.403 1.00 36.94 185 LEU A N 1
ATOM 757 C CA . LEU A 1 98 ? -37.796 -91.339 -30.551 1.00 34.38 185 LEU A CA 1
ATOM 758 C C . LEU A 1 98 ? -38.880 -92.071 -31.431 1.00 39.19 185 LEU A C 1
ATOM 759 O O . LEU A 1 98 ? -38.867 -93.211 -31.644 1.00 37.96 185 LEU A O 1
ATOM 764 N N . SER A 1 99 ? -39.891 -91.444 -31.939 1.00 33.15 186 SER A N 1
ATOM 765 C CA . SER A 1 99 ? -40.754 -92.195 -32.646 1.00 38.93 186 SER A CA 1
ATOM 766 C C . SER A 1 99 ? -40.176 -92.830 -33.868 1.00 46.44 186 SER A C 1
ATOM 767 O O . SER A 1 99 ? -40.841 -93.647 -34.451 1.00 51.40 186 SER A O 1
ATOM 770 N N . GLU A 1 100 ? -38.946 -92.572 -34.234 1.00 45.30 187 GLU A N 1
ATOM 771 C CA . GLU A 1 100 ? -38.667 -93.136 -35.450 1.00 45.44 187 GLU A CA 1
ATOM 772 C C . GLU A 1 100 ? -38.091 -94.378 -35.213 1.00 43.29 187 GLU A C 1
ATOM 773 O O . GLU A 1 100 ? -38.144 -95.270 -36.063 1.00 45.15 187 GLU A O 1
ATOM 779 N N . GLY A 1 101 ? -37.358 -94.371 -34.152 1.00 43.98 188 GLY A N 1
ATOM 780 C CA . GLY A 1 101 ? -36.741 -95.568 -33.574 1.00 41.87 188 GLY A CA 1
ATOM 781 C C . GLY A 1 101 ? -37.845 -96.489 -33.009 1.00 47.34 188 GLY A C 1
ATOM 782 O O . GLY A 1 101 ? -37.880 -97.629 -33.066 1.00 51.36 188 GLY A O 1
ATOM 783 N N . LYS A 1 102 ? -38.864 -96.002 -32.414 1.00 48.08 189 LYS A N 1
ATOM 784 C CA . LYS A 1 102 ? -39.882 -96.875 -32.007 1.00 46.17 189 LYS A CA 1
ATOM 785 C C . LYS A 1 102 ? -40.315 -97.587 -33.320 1.00 51.60 189 LYS A C 1
ATOM 786 O O . LYS A 1 102 ? -40.185 -98.725 -33.431 1.00 47.66 189 LYS A O 1
ATOM 792 N N . CYS A 1 103 ? -40.803 -96.878 -34.335 1.00 48.46 190 CYS A N 1
ATOM 793 C CA . CYS A 1 103 ? -41.158 -97.494 -35.523 1.00 45.90 190 CYS A CA 1
ATOM 794 C C . CYS A 1 103 ? -40.252 -98.566 -36.020 1.00 47.14 190 CYS A C 1
ATOM 795 O O . CYS A 1 103 ? -40.721 -99.580 -36.650 1.00 54.13 190 CYS A O 1
ATOM 798 N N . ALA A 1 104 ? -38.997 -98.454 -35.704 1.00 49.47 191 ALA A N 1
ATOM 799 C CA . ALA A 1 104 ? -38.137 -99.366 -36.246 1.00 49.88 191 ALA A CA 1
ATOM 800 C C . ALA A 1 104 ? -38.161 -100.613 -35.403 1.00 58.36 191 ALA A C 1
ATOM 801 O O . ALA A 1 104 ? -38.157 -101.767 -35.975 1.00 65.82 191 ALA A O 1
ATOM 803 N N . GLU A 1 105 ? -38.101 -100.467 -34.079 1.00 60.48 192 GLU A N 1
ATOM 804 C CA . GLU A 1 105 ? -38.222 -101.681 -33.198 1.00 62.19 192 GLU A CA 1
ATOM 805 C C . GLU A 1 105 ? -39.415 -102.560 -33.572 1.00 55.33 192 GLU A C 1
ATOM 806 O O . GLU A 1 105 ? -39.337 -103.761 -33.601 1.00 56.80 192 GLU A O 1
ATOM 812 N N . LEU A 1 106 ? -40.541 -101.935 -33.758 1.00 51.45 193 LEU A N 1
ATOM 813 C CA . LEU A 1 106 ? -41.756 -102.555 -34.213 1.00 55.68 193 LEU A CA 1
ATOM 814 C C . LEU A 1 106 ? -41.564 -103.292 -35.544 1.00 66.08 193 LEU A C 1
ATOM 815 O O . LEU A 1 106 ? -42.271 -104.202 -35.759 1.00 71.49 193 LEU A O 1
ATOM 820 N N . GLU A 1 107 ? -40.639 -102.919 -36.428 1.00 72.18 194 GLU A N 1
ATOM 821 C CA . GLU A 1 107 ? -40.494 -103.609 -37.681 1.00 73.52 194 GLU A CA 1
ATOM 822 C C . GLU A 1 107 ? -39.759 -104.875 -37.406 1.00 72.92 194 GLU A C 1
ATOM 823 O O . GLU A 1 107 ? -40.031 -105.930 -37.896 1.00 76.62 194 GLU A O 1
ATOM 829 N N . GLU A 1 108 ? -38.799 -104.770 -36.592 1.00 68.06 195 GLU A N 1
ATOM 830 C CA . GLU A 1 108 ? -38.053 -105.885 -36.381 1.00 70.71 195 GLU A CA 1
ATOM 831 C C . GLU A 1 108 ? -39.043 -106.823 -35.682 1.00 75.50 195 GLU A C 1
ATOM 832 O O . GLU A 1 108 ? -39.271 -107.920 -36.121 1.00 77.44 195 GLU A O 1
ATOM 838 N N . GLU A 1 109 ? -39.658 -106.404 -34.593 1.00 73.57 196 GLU A N 1
ATOM 839 C CA . GLU A 1 109 ? -40.539 -107.261 -33.906 1.00 70.37 196 GLU A CA 1
ATOM 840 C C . GLU A 1 109 ? -41.746 -107.832 -34.728 1.00 72.45 196 GLU A C 1
ATOM 841 O O . GLU A 1 109 ? -42.350 -108.841 -34.364 1.00 63.79 196 GLU A O 1
ATOM 847 N N . LEU A 1 110 ? -42.099 -107.229 -35.845 1.00 67.26 197 LEU A N 1
ATOM 848 C CA . LEU A 1 110 ? -43.240 -107.703 -36.642 1.00 68.34 197 LEU A CA 1
ATOM 849 C C . LEU A 1 110 ? -42.692 -108.783 -37.563 1.00 71.31 197 LEU A C 1
ATOM 850 O O . LEU A 1 110 ? -43.393 -109.620 -38.104 1.00 66.38 197 LEU A O 1
ATOM 855 N N . LYS A 1 111 ? -41.403 -108.732 -37.745 1.00 72.52 198 LYS A N 1
ATOM 856 C CA . LYS A 1 111 ? -40.784 -109.727 -38.546 1.00 73.05 198 LYS A CA 1
ATOM 857 C C . LYS A 1 111 ? -40.384 -110.862 -37.704 1.00 71.05 198 LYS A C 1
ATOM 858 O O . LYS A 1 111 ? -40.435 -111.924 -38.180 1.00 79.09 198 LYS A O 1
ATOM 864 N N . THR A 1 112 ? -39.947 -110.657 -36.476 1.00 68.49 199 THR A N 1
ATOM 865 C CA . THR A 1 112 ? -39.525 -111.724 -35.639 1.00 70.55 199 THR A CA 1
ATOM 866 C C . THR A 1 112 ? -40.691 -112.657 -35.287 1.00 71.79 199 THR A C 1
ATOM 867 O O . THR A 1 112 ? -40.503 -113.855 -35.135 1.00 75.11 199 THR A O 1
ATOM 871 N N . VAL A 1 113 ? -41.860 -112.054 -35.230 1.00 71.35 200 VAL A N 1
ATOM 872 C CA . VAL A 1 113 ? -43.193 -112.610 -34.972 1.00 67.07 200 VAL A CA 1
ATOM 873 C C . VAL A 1 113 ? -43.705 -113.292 -36.208 1.00 70.39 200 VAL A C 1
ATOM 874 O O . VAL A 1 113 ? -44.306 -114.327 -36.080 1.00 73.90 200 VAL A O 1
ATOM 878 N N . THR A 1 114 ? -43.556 -112.720 -37.394 1.00 71.08 201 THR A N 1
ATOM 879 C CA . THR A 1 114 ? -44.030 -113.439 -38.592 1.00 73.64 201 THR A CA 1
ATOM 880 C C . THR A 1 114 ? -43.216 -114.759 -38.946 1.00 74.13 201 THR A C 1
ATOM 881 O O . THR A 1 114 ? -43.769 -115.759 -39.436 1.00 70.32 201 THR A O 1
ATOM 885 N N . ASN A 1 115 ? -41.926 -114.723 -38.683 1.00 73.82 202 ASN A N 1
ATOM 886 C CA . ASN A 1 115 ? -41.063 -115.860 -38.887 1.00 77.57 202 ASN A CA 1
ATOM 887 C C . ASN A 1 115 ? -41.454 -116.960 -37.903 1.00 83.04 202 ASN A C 1
ATOM 888 O O . ASN A 1 115 ? -41.354 -118.180 -38.162 1.00 90.43 202 ASN A O 1
ATOM 893 N N . ASN A 1 116 ? -41.851 -116.577 -36.722 1.00 81.98 203 ASN A N 1
ATOM 894 C CA . ASN A 1 116 ? -42.207 -117.624 -35.821 1.00 77.62 203 ASN A CA 1
ATOM 895 C C . ASN A 1 116 ? -43.666 -117.965 -36.236 1.00 83.00 203 ASN A C 1
ATOM 896 O O . ASN A 1 116 ? -44.072 -119.127 -36.215 1.00 90.16 203 ASN A O 1
ATOM 901 N N . LEU A 1 117 ? -44.481 -117.003 -36.622 1.00 75.35 204 LEU A N 1
ATOM 902 C CA . LEU A 1 117 ? -45.787 -117.425 -36.918 1.00 78.41 204 LEU A CA 1
ATOM 903 C C . LEU A 1 117 ? -45.810 -118.388 -38.077 1.00 85.30 204 LEU A C 1
ATOM 904 O O . LEU A 1 117 ? -46.783 -119.046 -38.256 1.00 88.60 204 LEU A O 1
ATOM 909 N N . LYS A 1 118 ? -44.764 -118.487 -38.890 1.00 89.07 205 LYS A N 1
ATOM 910 C CA . LYS A 1 118 ? -44.844 -119.374 -40.049 1.00 90.44 205 LYS A CA 1
ATOM 911 C C . LYS A 1 118 ? -44.261 -120.704 -39.682 1.00 89.45 205 LYS A C 1
ATOM 912 O O . LYS A 1 118 ? -44.902 -121.728 -39.842 1.00 90.79 205 LYS A O 1
ATOM 918 N N . SER A 1 119 ? -43.037 -120.720 -39.215 1.00 89.43 206 SER A N 1
ATOM 919 C CA . SER A 1 119 ? -42.493 -122.019 -38.848 1.00 91.45 206 SER A CA 1
ATOM 920 C C . SER A 1 119 ? -43.490 -122.840 -37.911 1.00 91.43 206 SER A C 1
ATOM 921 O O . SER A 1 119 ? -43.457 -124.091 -37.859 1.00 94.83 206 SER A O 1
ATOM 924 N N . LEU A 1 120 ? -44.356 -122.124 -37.196 1.00 86.28 207 LEU A N 1
ATOM 925 C CA . LEU A 1 120 ? -45.325 -122.707 -36.315 1.00 82.91 207 LEU A CA 1
ATOM 926 C C . LEU A 1 120 ? -46.543 -123.048 -37.173 1.00 85.01 207 LEU A C 1
ATOM 927 O O . LEU A 1 120 ? -47.384 -123.840 -36.773 1.00 85.81 207 LEU A O 1
ATOM 932 N N . GLU A 1 121 ? -46.681 -122.474 -38.366 1.00 87.35 208 GLU A N 1
ATOM 933 C CA . GLU A 1 121 ? -47.842 -122.835 -39.313 1.00 88.08 208 GLU A CA 1
ATOM 934 C C . GLU A 1 121 ? -47.625 -124.229 -39.972 1.00 84.68 208 GLU A C 1
ATOM 935 O O . GLU A 1 121 ? -48.572 -124.886 -40.446 1.00 77.16 208 GLU A O 1
ATOM 941 N N . ASP A 1 122 ? -46.347 -124.579 -40.040 1.00 79.32 209 ASP A N 1
ATOM 942 C CA . ASP A 1 122 ? -45.893 -125.766 -40.562 1.00 76.85 209 ASP A CA 1
ATOM 943 C C . ASP A 1 122 ? -45.987 -126.729 -39.461 1.00 74.79 209 ASP A C 1
ATOM 944 O O . ASP A 1 122 ? -46.691 -127.702 -39.565 1.00 77.09 209 ASP A O 1
ATOM 949 N N . LYS A 1 123 ? -45.261 -126.499 -38.401 1.00 75.42 210 LYS A N 1
ATOM 950 C CA . LYS A 1 123 ? -45.330 -127.367 -37.269 1.00 68.98 210 LYS A CA 1
ATOM 951 C C . LYS A 1 123 ? -46.827 -127.631 -36.907 1.00 70.57 210 LYS A C 1
ATOM 952 O O . LYS A 1 123 ? -47.035 -128.205 -35.917 1.00 77.72 210 LYS A O 1
ATOM 958 N N . VAL A 1 124 ? -47.850 -127.222 -37.658 1.00 62.61 211 VAL A N 1
ATOM 959 C CA . VAL A 1 124 ? -49.261 -127.503 -37.376 1.00 62.80 211 VAL A CA 1
ATOM 960 C C . VAL A 1 124 ? -49.879 -128.470 -38.442 1.00 67.56 211 VAL A C 1
ATOM 961 O O . VAL A 1 124 ? -50.816 -129.177 -38.221 1.00 65.40 211 VAL A O 1
ATOM 965 N N . GLU A 1 125 ? -49.372 -128.363 -39.649 1.00 70.84 212 GLU A N 1
ATOM 966 C CA . GLU A 1 125 ? -49.774 -129.130 -40.776 1.00 70.68 212 GLU A CA 1
ATOM 967 C C . GLU A 1 125 ? -49.008 -130.370 -40.523 1.00 63.92 212 GLU A C 1
ATOM 968 O O . GLU A 1 125 ? -49.467 -131.342 -40.808 1.00 67.51 212 GLU A O 1
ATOM 974 N N . GLU A 1 126 ? -47.8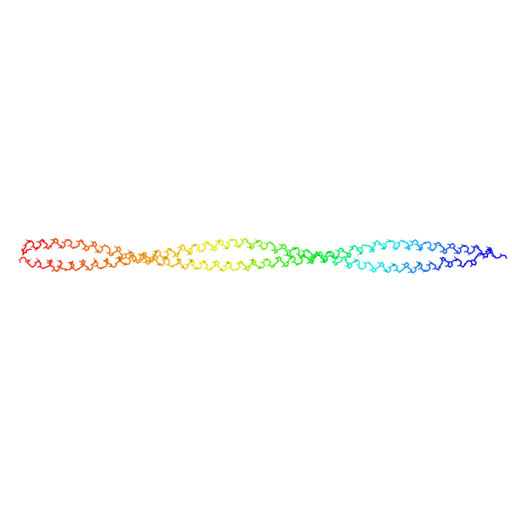54 -130.340 -39.945 1.00 61.78 213 GLU A N 1
ATOM 975 C CA . GLU A 1 126 ? -47.094 -131.553 -39.651 1.00 60.96 213 GLU A CA 1
ATOM 976 C C . GLU A 1 126 ? -47.896 -132.392 -38.584 1.00 67.19 213 GLU A C 1
ATOM 977 O O . GLU A 1 126 ? -48.204 -133.612 -38.757 1.00 70.29 213 GLU A O 1
ATOM 983 N N . LEU A 1 127 ? -48.352 -131.734 -37.538 1.00 59.30 214 LEU A N 1
ATOM 984 C CA . LEU A 1 127 ? -49.084 -132.466 -36.603 1.00 55.46 214 LEU A CA 1
ATOM 985 C C . LEU A 1 127 ? -50.271 -133.040 -37.348 1.00 61.56 214 LEU A C 1
ATOM 986 O O . LEU A 1 127 ? -50.738 -134.118 -36.943 1.00 56.71 214 LEU A O 1
ATOM 991 N N . LEU A 1 128 ? -50.779 -132.331 -38.382 1.00 56.27 215 LEU A N 1
ATOM 992 C CA . LEU A 1 128 ? -52.095 -132.747 -38.969 1.00 63.84 215 LEU A CA 1
ATOM 993 C C . LEU A 1 128 ? -52.061 -133.874 -39.842 1.00 63.19 215 LEU A C 1
ATOM 994 O O . LEU A 1 128 ? -53.145 -134.227 -40.246 1.00 68.63 215 LEU A O 1
ATOM 999 N N . SER A 1 129 ? -50.833 -134.284 -40.205 1.00 68.92 216 SER A N 1
ATOM 1000 C CA . SER A 1 129 ? -50.522 -135.458 -41.043 1.00 68.57 216 SER A CA 1
ATOM 1001 C C . SER A 1 129 ? -50.356 -136.682 -40.047 1.00 64.70 216 SER A C 1
ATOM 1002 O O . SER A 1 129 ? -50.876 -137.859 -40.317 1.00 61.69 216 SER A O 1
ATOM 1005 N N . LYS A 1 130 ? -49.564 -136.414 -38.970 1.00 63.50 217 LYS A N 1
ATOM 1006 C CA . LYS A 1 130 ? -49.378 -137.388 -37.968 1.00 63.02 217 LYS A CA 1
ATOM 1007 C C . LYS A 1 130 ? -50.759 -137.806 -37.571 1.00 64.06 217 LYS A C 1
ATOM 1008 O O . LYS A 1 130 ? -51.063 -138.955 -37.673 1.00 68.45 217 LYS A O 1
ATOM 1014 N N . ASN A 1 131 ? -51.596 -136.823 -37.279 1.00 63.05 218 ASN A N 1
ATOM 1015 C CA . ASN A 1 131 ? -52.978 -136.911 -36.802 1.00 58.35 218 ASN A CA 1
ATOM 1016 C C . ASN A 1 131 ? -53.909 -137.488 -37.770 1.00 64.50 218 ASN A C 1
ATOM 1017 O O . ASN A 1 131 ? -54.881 -138.230 -37.406 1.00 60.97 218 ASN A O 1
ATOM 1022 N N . TYR A 1 132 ? -53.616 -137.226 -39.033 1.00 69.88 219 TYR A N 1
ATOM 1023 C CA . TYR A 1 132 ? -54.386 -137.815 -40.160 1.00 71.74 219 TYR A CA 1
ATOM 1024 C C . TYR A 1 132 ? -54.248 -139.305 -40.297 1.00 69.87 219 TYR A C 1
ATOM 1025 O O . TYR A 1 132 ? -55.180 -139.921 -40.628 1.00 68.29 219 TYR A O 1
ATOM 1034 N N A HIS A 1 133 ? -53.051 -139.831 -40.084 0.50 67.70 220 HIS A N 1
ATOM 1035 N N B HIS A 1 133 ? -53.034 -139.832 -40.106 0.50 73.45 220 HIS A N 1
ATOM 1036 C CA A HIS A 1 133 ? -52.767 -141.263 -40.173 0.50 66.58 220 HIS A CA 1
ATOM 1037 C CA B HIS A 1 133 ? -52.726 -141.267 -40.186 0.50 76.59 220 HIS A CA 1
ATOM 1038 C C A HIS A 1 133 ? -53.104 -142.113 -38.967 0.50 68.09 220 HIS A C 1
ATOM 1039 C C B HIS A 1 133 ? -53.220 -142.068 -38.979 0.50 75.30 220 HIS A C 1
ATOM 1040 O O A HIS A 1 133 ? -53.374 -143.310 -39.120 0.50 69.06 220 HIS A O 1
ATOM 1041 O O B HIS A 1 133 ? -53.718 -143.192 -39.136 0.50 77.01 220 HIS A O 1
ATOM 1054 N N . LEU A 1 134 ? -53.048 -141.494 -37.794 1.00 69.49 221 LEU A N 1
ATOM 1055 C CA . LEU A 1 134 ? -53.433 -142.121 -36.562 1.00 67.49 221 LEU A CA 1
ATOM 1056 C C . LEU A 1 134 ? -54.941 -142.293 -36.662 1.00 68.57 221 LEU A C 1
ATOM 1057 O O . LEU A 1 134 ? -55.467 -143.291 -36.236 1.00 68.11 221 LEU A O 1
ATOM 1062 N N . GLU A 1 135 ? -55.629 -141.317 -37.257 1.00 68.81 222 GLU A N 1
ATOM 1063 C CA . GLU A 1 135 ? -57.128 -141.330 -37.373 1.00 71.23 222 GLU A CA 1
ATOM 1064 C C . GLU A 1 135 ? -57.530 -142.433 -38.484 1.00 75.03 222 GLU A C 1
ATOM 1065 O O . GLU A 1 135 ? -58.396 -143.275 -38.308 1.00 66.28 222 GLU A O 1
ATOM 1071 N N . ASN A 1 136 ? -56.863 -142.376 -39.616 1.00 73.89 223 ASN A N 1
ATOM 1072 C CA . ASN A 1 136 ? -57.102 -143.275 -40.648 1.00 73.30 223 ASN A CA 1
ATOM 1073 C C . ASN A 1 136 ? -56.592 -144.563 -40.152 1.00 73.29 223 ASN A C 1
ATOM 1074 O O . ASN A 1 136 ? -56.462 -145.498 -40.892 1.00 77.21 223 ASN A O 1
ATOM 1079 N N . GLU A 1 137 ? -56.262 -144.670 -38.914 1.00 67.56 224 GLU A N 1
ATOM 1080 C CA . GLU A 1 137 ? -55.883 -146.001 -38.558 1.00 70.86 224 GLU A CA 1
ATOM 1081 C C . GLU A 1 137 ? -56.733 -146.447 -37.372 1.00 73.75 224 GLU A C 1
ATOM 1082 O O . GLU A 1 137 ? -56.819 -147.650 -37.105 1.00 80.86 224 GLU A O 1
ATOM 1088 N N . VAL A 1 138 ? -57.358 -145.498 -36.664 1.00 68.88 225 VAL A N 1
ATOM 1089 C CA . VAL A 1 138 ? -58.218 -145.832 -35.535 1.00 66.59 225 VAL A CA 1
ATOM 1090 C C . VAL A 1 138 ? -59.428 -146.547 -36.100 1.00 75.46 225 VAL A C 1
ATOM 1091 O O . VAL A 1 138 ? -59.869 -147.564 -35.562 1.00 84.09 225 VAL A O 1
ATOM 1095 N N . ALA A 1 139 ? -59.935 -146.062 -37.214 1.00 77.29 226 ALA A N 1
ATOM 1096 C CA . ALA A 1 139 ? -61.045 -146.725 -37.861 1.00 80.75 226 ALA A CA 1
ATOM 1097 C C . ALA A 1 139 ? -60.562 -148.001 -38.492 1.00 79.00 226 ALA A C 1
ATOM 1098 O O . ALA A 1 139 ? -61.409 -148.824 -38.712 1.00 84.13 226 ALA A O 1
ATOM 1100 N N . ARG A 1 140 ? -59.239 -148.144 -38.771 1.00 83.02 227 ARG A N 1
ATOM 1101 C CA . ARG A 1 140 ? -58.595 -149.324 -39.437 1.00 80.23 227 ARG A CA 1
ATOM 1102 C C . ARG A 1 140 ? -58.449 -150.489 -38.522 1.00 81.97 227 ARG A C 1
ATOM 1103 O O . ARG A 1 140 ? -58.299 -151.605 -39.005 1.00 89.84 227 ARG A O 1
ATOM 1111 N N . LEU A 1 141 ? -58.497 -150.242 -37.218 1.00 78.88 228 LEU A N 1
ATOM 1112 C CA . LEU A 1 141 ? -58.336 -151.269 -36.209 1.00 73.64 228 LEU A CA 1
ATOM 1113 C C . LEU A 1 141 ? -59.692 -151.496 -35.600 1.00 76.16 228 LEU A C 1
ATOM 1114 O O . LEU A 1 141 ? -59.852 -152.234 -34.664 1.00 75.52 228 LEU A O 1
ATOM 1119 N N . LYS A 1 142 ? -60.674 -150.777 -36.069 1.00 77.72 229 LYS A N 1
ATOM 1120 C CA . LYS A 1 142 ? -62.010 -151.035 -35.615 1.00 83.68 229 LYS A CA 1
ATOM 1121 C C . LYS A 1 142 ? -62.491 -152.291 -36.429 1.00 85.79 229 LYS A C 1
ATOM 1122 O O . LYS A 1 142 ? -63.447 -152.922 -35.981 1.00 84.93 229 LYS A O 1
ATOM 1128 N N . LYS A 1 143 ? -61.870 -152.590 -37.601 1.00 82.44 230 LYS A N 1
ATOM 1129 C CA . LYS A 1 143 ? -62.109 -153.798 -38.433 1.00 85.33 230 LYS A CA 1
ATOM 1130 C C . LYS A 1 143 ? -62.382 -154.934 -37.436 1.00 88.72 230 LYS A C 1
ATOM 1131 O O . LYS A 1 143 ? -61.399 -155.608 -36.968 1.00 89.41 230 LYS A O 1
ATOM 1133 N N . LEU A 1 144 ? -63.698 -155.132 -37.147 1.00 89.61 231 LEU A N 1
ATOM 1134 C CA . LEU A 1 144 ? -64.287 -156.037 -36.126 1.00 86.85 231 LEU A CA 1
ATOM 1135 C C . LEU A 1 144 ? -65.398 -155.235 -35.244 1.00 91.63 231 LEU A C 1
ATOM 1136 O O . LEU A 1 144 ? -65.107 -154.263 -34.426 1.00 90.89 231 LEU A O 1
ATOM 1141 N N . VAL A 1 145 ? -66.675 -155.643 -35.412 1.00 93.19 232 VAL A N 1
ATOM 1142 C CA . VAL A 1 145 ? -67.842 -155.132 -34.630 1.00 92.55 232 VAL A CA 1
ATOM 1143 C C . VAL A 1 145 ? -68.662 -156.463 -34.423 1.00 95.13 232 VAL A C 1
ATOM 1144 O O . VAL A 1 145 ? -69.392 -156.847 -35.340 1.00 99.40 232 VAL A O 1
ATOM 1148 N N . GLY A 1 146 ? -68.538 -157.197 -33.294 1.00 92.54 233 GLY A N 1
ATOM 1149 C CA . GLY A 1 146 ? -69.297 -158.454 -33.190 1.00 95.24 233 GLY A CA 1
ATOM 1150 C C . GLY A 1 146 ? -69.417 -159.382 -34.451 1.00 97.32 233 GLY A C 1
ATOM 1151 O O . GLY A 1 146 ? -70.219 -159.025 -35.396 1.00 96.96 233 GLY A O 1
ATOM 1152 N N . GLN B 1 6 ? -24.105 47.143 -34.005 1.00 89.85 1093 GLN B N 1
ATOM 1153 C CA . GLN B 1 6 ? -23.439 46.279 -32.938 1.00 91.22 1093 GLN B CA 1
ATOM 1154 C C . GLN B 1 6 ? -23.662 44.723 -33.003 1.00 94.34 1093 GLN B C 1
ATOM 1155 O O . GLN B 1 6 ? -22.872 43.929 -32.368 1.00 100.59 1093 GLN B O 1
ATOM 1161 N N . LEU B 1 7 ? -24.751 44.321 -33.699 1.00 90.50 1094 LEU B N 1
ATOM 1162 C CA . LEU B 1 7 ? -25.200 42.946 -33.942 1.00 87.07 1094 LEU B CA 1
ATOM 1163 C C . LEU B 1 7 ? -24.473 41.723 -33.479 1.00 84.49 1094 LEU B C 1
ATOM 1164 O O . LEU B 1 7 ? -25.185 40.838 -33.015 1.00 84.44 1094 LEU B O 1
ATOM 1169 N N . VAL B 1 8 ? -23.121 41.674 -33.687 1.00 84.28 1095 VAL B N 1
ATOM 1170 C CA . VAL B 1 8 ? -22.124 40.584 -33.354 1.00 84.09 1095 VAL B CA 1
ATOM 1171 C C . VAL B 1 8 ? -22.222 40.076 -31.842 1.00 86.72 1095 VAL B C 1
ATOM 1172 O O . VAL B 1 8 ? -21.292 39.427 -31.269 1.00 88.05 1095 VAL B O 1
ATOM 1176 N N . GLU B 1 9 ? -23.359 40.399 -31.200 1.00 87.79 1096 GLU B N 1
ATOM 1177 C CA . GLU B 1 9 ? -23.701 39.856 -29.868 1.00 87.25 1096 GLU B CA 1
ATOM 1178 C C . GLU B 1 9 ? -25.248 39.789 -29.662 1.00 89.07 1096 GLU B C 1
ATOM 1179 O O . GLU B 1 9 ? -25.773 38.810 -28.984 1.00 83.76 1096 GLU B O 1
ATOM 1185 N N . GLU B 1 10 ? -25.929 40.792 -30.282 1.00 87.12 1097 GLU B N 1
ATOM 1186 C CA . GLU B 1 10 ? -27.378 40.916 -30.235 1.00 88.08 1097 GLU B CA 1
ATOM 1187 C C . GLU B 1 10 ? -28.001 39.680 -30.766 1.00 86.20 1097 GLU B C 1
ATOM 1188 O O . GLU B 1 10 ? -29.106 39.303 -30.333 1.00 84.17 1097 GLU B O 1
ATOM 1194 N N . GLU B 1 11 ? -27.315 39.050 -31.713 1.00 89.19 1098 GLU B N 1
ATOM 1195 C CA . GLU B 1 11 ? -27.778 37.779 -32.217 1.00 87.64 1098 GLU B CA 1
ATOM 1196 C C . GLU B 1 11 ? -26.688 36.694 -32.176 1.00 83.47 1098 GLU B C 1
ATOM 1197 O O . GLU B 1 11 ? -26.583 35.860 -33.040 1.00 79.78 1098 GLU B O 1
ATOM 1203 N N . LEU B 1 12 ? -25.864 36.760 -31.132 1.00 82.11 1099 LEU B N 1
ATOM 1204 C CA . LEU B 1 12 ? -24.926 35.686 -30.880 1.00 81.79 1099 LEU B CA 1
ATOM 1205 C C . LEU B 1 12 ? -25.786 34.934 -29.835 1.00 84.69 1099 LEU B C 1
ATOM 1206 O O . LEU B 1 12 ? -25.483 33.745 -29.540 1.00 81.55 1099 LEU B O 1
ATOM 1211 N N . ASP B 1 13 ? -26.822 35.651 -29.296 1.00 79.47 1100 ASP B N 1
ATOM 1212 C CA . ASP B 1 13 ? -27.750 35.086 -28.283 1.00 80.66 1100 ASP B CA 1
ATOM 1213 C C . ASP B 1 13 ? -28.694 34.095 -29.003 1.00 77.21 1100 ASP B C 1
ATOM 1214 O O . ASP B 1 13 ? -29.063 33.080 -28.437 1.00 73.52 1100 ASP B O 1
ATOM 1219 N N . ARG B 1 14 ? -29.077 34.487 -30.221 1.00 74.13 1101 ARG B N 1
ATOM 1220 C CA . ARG B 1 14 ? -29.891 33.743 -31.081 1.00 74.67 1101 ARG B CA 1
ATOM 1221 C C . ARG B 1 14 ? -29.150 32.602 -31.736 1.00 76.20 1101 ARG B C 1
ATOM 1222 O O . ARG B 1 14 ? -29.784 31.796 -32.336 1.00 77.74 1101 ARG B O 1
ATOM 1230 N N . ALA B 1 15 ? -27.823 32.567 -31.623 1.00 74.63 1102 ALA B N 1
ATOM 1231 C CA . ALA B 1 15 ? -26.978 31.524 -32.183 1.00 76.83 1102 ALA B CA 1
ATOM 1232 C C . ALA B 1 15 ? -26.779 30.506 -31.166 1.00 77.51 1102 ALA B C 1
ATOM 1233 O O . ALA B 1 15 ? -26.954 29.296 -31.413 1.00 81.61 1102 ALA B O 1
ATOM 1235 N N . GLN B 1 16 ? -26.316 30.954 -30.029 1.00 72.08 1103 GLN B N 1
ATOM 1236 C CA . GLN B 1 16 ? -26.167 29.975 -28.955 1.00 70.41 1103 GLN B CA 1
ATOM 1237 C C . GLN B 1 16 ? -27.587 29.373 -28.547 1.00 67.41 1103 GLN B C 1
ATOM 1238 O O . GLN B 1 16 ? -27.637 28.276 -28.038 1.00 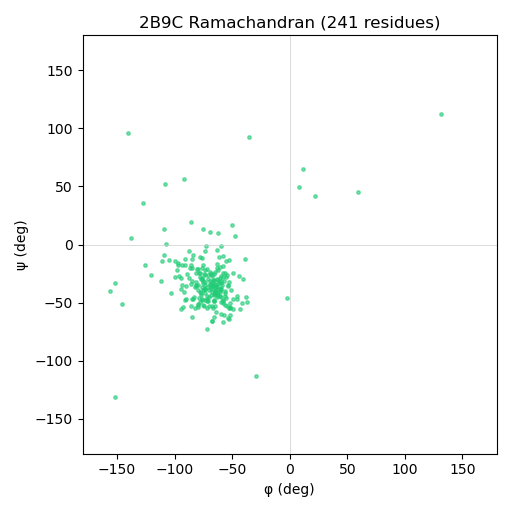66.70 1103 GLN B O 1
ATOM 1244 N N . GLU B 1 17 ? -28.679 30.117 -28.687 1.00 57.03 1104 GLU B N 1
ATOM 1245 C CA . GLU B 1 17 ? -29.983 29.583 -28.355 1.00 61.91 1104 GLU B CA 1
ATOM 1246 C C . GLU B 1 17 ? -30.420 28.590 -29.413 1.00 63.36 1104 GLU B C 1
ATOM 1247 O O . GLU B 1 17 ? -31.183 27.720 -29.070 1.00 62.87 1104 GLU B O 1
ATOM 1249 N N . ARG B 1 18 ? -29.928 28.720 -30.647 1.00 58.98 1105 ARG B N 1
ATOM 1250 C CA . ARG B 1 18 ? -30.282 27.916 -31.695 1.00 60.55 1105 ARG B CA 1
ATOM 1251 C C . ARG B 1 18 ? -29.479 26.670 -31.498 1.00 63.77 1105 ARG B C 1
ATOM 1252 O O . ARG B 1 18 ? -29.905 25.579 -31.725 1.00 66.00 1105 ARG B O 1
ATOM 1260 N N . LEU B 1 19 ? -28.303 26.796 -31.007 1.00 62.96 1106 LEU B N 1
ATOM 1261 C CA . LEU B 1 19 ? -27.525 25.663 -30.876 1.00 62.42 1106 LEU B CA 1
ATOM 1262 C C . LEU B 1 19 ? -28.183 24.863 -29.679 1.00 73.83 1106 LEU B C 1
ATOM 1263 O O . LEU B 1 19 ? -28.342 23.564 -29.632 1.00 62.77 1106 LEU B O 1
ATOM 1268 N N . ALA B 1 20 ? -28.660 25.639 -28.701 1.00 68.67 1107 ALA B N 1
ATOM 1269 C CA . ALA B 1 20 ? -29.260 24.977 -27.563 1.00 68.71 1107 ALA B CA 1
ATOM 1270 C C . ALA B 1 20 ? -30.369 23.976 -27.978 1.00 64.09 1107 ALA B C 1
ATOM 1271 O O . ALA B 1 20 ? -30.209 22.848 -27.665 1.00 63.34 1107 ALA B O 1
ATOM 1273 N N . THR B 1 21 ? -31.464 24.447 -28.586 1.00 57.51 1108 THR B N 1
ATOM 1274 C CA . THR B 1 21 ? -32.582 23.737 -29.055 1.00 62.81 1108 THR B CA 1
ATOM 1275 C C . THR B 1 21 ? -32.139 22.571 -29.893 1.00 66.64 1108 THR B C 1
ATOM 1276 O O . THR B 1 21 ? -32.516 21.474 -29.540 1.00 70.05 1108 THR B O 1
ATOM 1280 N N . ALA B 1 22 ? -31.328 22.762 -30.954 1.00 69.01 1109 ALA B N 1
ATOM 1281 C CA . ALA B 1 22 ? -30.826 21.685 -31.834 1.00 64.06 1109 ALA B CA 1
ATOM 1282 C C . ALA B 1 22 ? -30.082 20.688 -31.006 1.00 70.39 1109 ALA B C 1
ATOM 1283 O O . ALA B 1 22 ? -30.338 19.441 -31.125 1.00 60.66 1109 ALA B O 1
ATOM 1285 N N . LEU B 1 23 ? -29.175 21.173 -30.154 1.00 69.58 1110 LEU B N 1
ATOM 1286 C CA . LEU B 1 23 ? -28.342 20.210 -29.444 1.00 77.12 1110 LEU B CA 1
ATOM 1287 C C . LEU B 1 23 ? -29.060 19.261 -28.616 1.00 81.87 1110 LEU B C 1
ATOM 1288 O O . LEU B 1 23 ? -28.771 18.058 -28.623 1.00 82.59 1110 LEU B O 1
ATOM 1293 N N . GLN B 1 24 ? -30.005 19.725 -27.854 1.00 79.47 1111 GLN B N 1
ATOM 1294 C CA . GLN B 1 24 ? -30.496 18.680 -27.084 1.00 80.71 1111 GLN B CA 1
ATOM 1295 C C . GLN B 1 24 ? -31.553 17.911 -27.805 1.00 77.49 1111 GLN B C 1
ATOM 1296 O O . GLN B 1 24 ? -32.290 17.167 -27.170 1.00 77.51 1111 GLN B O 1
ATOM 1302 N N . LYS B 1 25 ? -31.576 18.048 -29.140 1.00 78.18 1112 LYS B N 1
ATOM 1303 C CA . LYS B 1 25 ? -32.525 17.276 -30.011 1.00 77.35 1112 LYS B CA 1
ATOM 1304 C C . LYS B 1 25 ? -31.651 16.103 -30.292 1.00 77.65 1112 LYS B C 1
ATOM 1305 O O . LYS B 1 25 ? -32.077 14.965 -30.137 1.00 77.48 1112 LYS B O 1
ATOM 1311 N N . LEU B 1 26 ? -30.415 16.435 -30.659 1.00 72.10 1113 LEU B N 1
ATOM 1312 C CA . LEU B 1 26 ? -29.361 15.498 -30.933 1.00 75.99 1113 LEU B CA 1
ATOM 1313 C C . LEU B 1 26 ? -29.157 14.610 -29.751 1.00 80.85 1113 LEU B C 1
ATOM 1314 O O . LEU B 1 26 ? -28.993 13.415 -29.887 1.00 90.10 1113 LEU B O 1
ATOM 1319 N N . GLU B 1 27 ? -29.138 15.201 -28.578 1.00 86.19 1114 GLU B N 1
ATOM 1320 C CA . GLU B 1 27 ? -28.960 14.469 -27.314 1.00 85.18 1114 GLU B CA 1
ATOM 1321 C C . GLU B 1 27 ? -29.985 13.403 -27.311 1.00 82.66 1114 GLU B C 1
ATOM 1322 O O . GLU B 1 27 ? -29.654 12.250 -27.303 1.00 82.33 1114 GLU B O 1
ATOM 1328 N N . GLU B 1 28 ? -31.233 13.803 -27.289 1.00 79.11 1115 GLU B N 1
ATOM 1329 C CA . GLU B 1 28 ? -32.235 12.827 -27.339 1.00 82.46 1115 GLU B CA 1
ATOM 1330 C C . GLU B 1 28 ? -31.938 11.688 -28.389 1.00 84.76 1115 GLU B C 1
ATOM 1331 O O . GLU B 1 28 ? -31.917 10.460 -28.038 1.00 90.60 1115 GLU B O 1
ATOM 1337 N N . ALA B 1 29 ? -31.713 12.060 -29.646 1.00 80.48 1116 ALA B N 1
ATOM 1338 C CA . ALA B 1 29 ? -31.449 11.085 -30.733 1.00 75.51 1116 ALA B CA 1
ATOM 1339 C C . ALA B 1 29 ? -30.330 10.170 -30.416 1.00 75.61 1116 ALA B C 1
ATOM 1340 O O . ALA B 1 29 ? -30.599 9.019 -30.527 1.00 72.93 1116 ALA B O 1
ATOM 1342 N N . GLU B 1 30 ? -29.107 10.615 -30.041 1.00 71.62 1117 GLU B N 1
ATOM 1343 C CA . GLU B 1 30 ? -28.083 9.645 -29.707 1.00 76.84 1117 GLU B CA 1
ATOM 1344 C C . GLU B 1 30 ? -28.590 8.749 -28.558 1.00 82.06 1117 GLU B C 1
ATOM 1345 O O . GLU B 1 30 ? -28.513 7.544 -28.642 1.00 83.65 1117 GLU B O 1
ATOM 1351 N N . LYS B 1 31 ? -29.091 9.318 -27.475 1.00 82.07 1118 LYS B N 1
ATOM 1352 C CA . LYS B 1 31 ? -29.710 8.473 -26.460 1.00 75.26 1118 LYS B CA 1
ATOM 1353 C C . LYS B 1 31 ? -30.484 7.320 -27.209 1.00 74.08 1118 LYS B C 1
ATOM 1354 O O . LYS B 1 31 ? -30.353 6.093 -26.883 1.00 74.75 1118 LYS B O 1
ATOM 1360 N N . ALA B 1 32 ? -31.303 7.645 -28.214 1.00 69.77 1119 ALA B N 1
ATOM 1361 C CA . ALA B 1 32 ? -32.013 6.506 -28.875 1.00 68.89 1119 ALA B CA 1
ATOM 1362 C C . ALA B 1 32 ? -31.035 5.526 -29.616 1.00 63.42 1119 ALA B C 1
ATOM 1363 O O . ALA B 1 32 ? -31.143 4.288 -29.562 1.00 69.80 1119 ALA B O 1
ATOM 1365 N N . ALA B 1 33 ? -30.049 6.102 -30.259 1.00 65.86 1120 ALA B N 1
ATOM 1366 C CA . ALA B 1 33 ? -29.052 5.357 -31.017 1.00 68.48 1120 ALA B CA 1
ATOM 1367 C C . ALA B 1 33 ? -28.318 4.360 -30.197 1.00 71.66 1120 ALA B C 1
ATOM 1368 O O . ALA B 1 33 ? -28.448 3.141 -30.450 1.00 74.36 1120 ALA B O 1
ATOM 1370 N N . ASP B 1 34 ? -27.539 4.863 -29.260 1.00 63.26 1121 ASP B N 1
ATOM 1371 C CA . ASP B 1 34 ? -26.768 4.071 -28.375 1.00 68.84 1121 ASP B CA 1
ATOM 1372 C C . ASP B 1 34 ? -27.594 2.925 -27.808 1.00 72.88 1121 ASP B C 1
ATOM 1373 O O . ASP B 1 34 ? -27.109 1.788 -27.795 1.00 75.36 1121 ASP B O 1
ATOM 1375 N N . GLU B 1 35 ? -28.834 3.211 -27.395 1.00 75.22 1122 GLU B N 1
ATOM 1376 C CA . GLU B 1 35 ? -29.778 2.207 -26.864 1.00 78.99 1122 GLU B CA 1
ATOM 1377 C C . GLU B 1 35 ? -30.315 1.214 -27.913 1.00 79.56 1122 GLU B C 1
ATOM 1378 O O . GLU B 1 35 ? -30.308 -0.052 -27.741 1.00 83.38 1122 GLU B O 1
ATOM 1384 N N . SER B 1 36 ? -30.849 1.751 -28.992 1.00 74.64 1123 SER B N 1
ATOM 1385 C CA . SER B 1 36 ? -31.358 0.838 -29.936 1.00 75.74 1123 SER B CA 1
ATOM 1386 C C . SER B 1 36 ? -30.332 -0.149 -30.389 1.00 78.97 1123 SER B C 1
ATOM 1387 O O . SER B 1 36 ? -30.617 -1.323 -30.452 1.00 83.43 1123 SER B O 1
ATOM 1390 N N . GLU B 1 37 ? -29.106 0.271 -30.607 1.00 75.15 1124 GLU B N 1
ATOM 1391 C CA . GLU B 1 37 ? -28.167 -0.660 -31.144 1.00 78.42 1124 GLU B CA 1
ATOM 1392 C C . GLU B 1 37 ? -27.451 -1.547 -30.166 1.00 79.47 1124 GLU B C 1
ATOM 1393 O O . GLU B 1 37 ? -26.759 -2.509 -30.543 1.00 81.09 1124 GLU B O 1
ATOM 1399 N N . ARG B 1 38 ? -27.556 -1.235 -28.881 1.00 81.82 1125 ARG B N 1
ATOM 1400 C CA . ARG B 1 38 ? -26.958 -2.098 -27.836 1.00 73.99 1125 ARG B CA 1
ATOM 1401 C C . ARG B 1 38 ? -27.958 -3.181 -27.442 1.00 76.45 1125 ARG B C 1
ATOM 1402 O O . ARG B 1 38 ? -27.538 -4.313 -27.069 1.00 69.66 1125 ARG B O 1
ATOM 1404 N N . GLY B 1 39 ? -29.268 -2.829 -27.581 1.00 76.59 1126 GLY B N 1
ATOM 1405 C CA . GLY B 1 39 ? -30.430 -3.701 -27.331 1.00 71.37 1126 GLY B CA 1
ATOM 1406 C C . GLY B 1 39 ? -30.576 -4.668 -28.496 1.00 74.52 1126 GLY B C 1
ATOM 1407 O O . GLY B 1 39 ? -30.880 -5.860 -28.381 1.00 78.15 1126 GLY B O 1
ATOM 1408 N N . MET B 1 40 ? -30.285 -4.184 -29.664 1.00 68.62 1127 MET B N 1
ATOM 1409 C CA . MET B 1 40 ? -30.430 -5.020 -30.783 1.00 69.54 1127 MET B CA 1
ATOM 1410 C C . MET B 1 40 ? -29.367 -6.023 -30.737 1.00 68.53 1127 MET B C 1
ATOM 1411 O O . MET B 1 40 ? -29.618 -7.178 -30.982 1.00 70.99 1127 MET B O 1
ATOM 1416 N N . LYS B 1 41 ? -28.165 -5.572 -30.495 1.00 65.12 1128 LYS B N 1
ATOM 1417 C CA . LYS B 1 41 ? -26.992 -6.432 -30.332 1.00 67.08 1128 LYS B CA 1
ATOM 1418 C C . LYS B 1 41 ? -27.332 -7.722 -29.382 1.00 67.70 1128 LYS B C 1
ATOM 1419 O O . LYS B 1 41 ? -26.701 -8.783 -29.514 1.00 59.88 1128 LYS B O 1
ATOM 1425 N N . VAL B 1 42 ? -28.316 -7.601 -28.451 1.00 67.46 1129 VAL B N 1
ATOM 1426 C CA . VAL B 1 42 ? -28.610 -8.697 -27.549 1.00 62.10 1129 VAL B CA 1
ATOM 1427 C C . VAL B 1 42 ? -29.547 -9.575 -28.330 1.00 64.74 1129 VAL B C 1
ATOM 1428 O O . VAL B 1 42 ? -29.401 -10.810 -28.309 1.00 67.95 1129 VAL B O 1
ATOM 1432 N N . ILE B 1 43 ? -30.545 -8.968 -28.947 1.00 58.58 1130 ILE B N 1
ATOM 1433 C CA . ILE B 1 43 ? -31.456 -9.754 -29.761 1.00 61.38 1130 ILE B CA 1
ATOM 1434 C C . ILE B 1 43 ? -30.668 -10.356 -30.915 1.00 59.12 1130 ILE B C 1
ATOM 1435 O O . ILE B 1 43 ? -31.018 -11.430 -31.368 1.00 64.71 1130 ILE B O 1
ATOM 1440 N N . GLU B 1 44 ? -29.512 -9.812 -31.268 1.00 53.15 1131 GLU B N 1
ATOM 1441 C CA . GLU B 1 44 ? -28.937 -10.401 -32.463 1.00 59.78 1131 GLU B CA 1
ATOM 1442 C C . GLU B 1 44 ? -27.899 -11.463 -32.090 1.00 61.72 1131 GLU B C 1
ATOM 1443 O O . GLU B 1 44 ? -27.538 -12.339 -32.832 1.00 57.05 1131 GLU B O 1
ATOM 1449 N N . SER B 1 45 ? -27.456 -11.425 -30.882 1.00 59.48 1132 SER B N 1
ATOM 1450 C CA . SER B 1 45 ? -26.641 -12.500 -30.349 1.00 65.84 1132 SER B CA 1
ATOM 1451 C C . SER B 1 45 ? -27.643 -13.801 -29.993 1.00 69.26 1132 SER B C 1
ATOM 1452 O O . SER B 1 45 ? -27.191 -15.025 -30.012 1.00 66.82 1132 SER B O 1
ATOM 1455 N N . ARG B 1 46 ? -28.934 -13.551 -29.663 1.00 61.44 1133 ARG B N 1
ATOM 1456 C CA . ARG B 1 46 ? -29.904 -14.578 -29.396 1.00 58.83 1133 ARG B CA 1
ATOM 1457 C C . ARG B 1 46 ? -30.073 -15.378 -30.651 1.00 61.39 1133 ARG B C 1
ATOM 1458 O O . ARG B 1 46 ? -30.316 -16.549 -30.512 1.00 59.89 1133 ARG B O 1
ATOM 1466 N N . ALA B 1 47 ? -29.899 -14.751 -31.819 1.00 59.86 1134 ALA B N 1
ATOM 1467 C CA . ALA B 1 47 ? -30.018 -15.385 -33.127 1.00 63.16 1134 ALA B CA 1
ATOM 1468 C C . ALA B 1 47 ? -28.781 -16.199 -33.425 1.00 66.78 1134 ALA B C 1
ATOM 1469 O O . ALA B 1 47 ? -28.870 -17.314 -34.094 1.00 65.27 1134 ALA B O 1
ATOM 1471 N N A GLN B 1 48 ? -27.633 -15.701 -32.965 0.50 58.78 1135 GLN B N 1
ATOM 1472 N N B GLN B 1 48 ? -27.636 -15.700 -32.980 0.50 65.52 1135 GLN B N 1
ATOM 1473 C CA A GLN B 1 48 ? -26.409 -16.413 -33.242 0.50 61.48 1135 GLN B CA 1
ATOM 1474 C CA B GLN B 1 48 ? -26.400 -16.400 -33.243 0.50 71.53 1135 GLN B CA 1
ATOM 1475 C C A GLN B 1 48 ? -26.246 -17.647 -32.323 0.50 65.23 1135 GLN B C 1
ATOM 1476 C C B GLN B 1 48 ? -26.200 -17.589 -32.280 0.50 71.56 1135 GLN B C 1
ATOM 1477 O O A GLN B 1 48 ? -25.460 -18.537 -32.579 0.50 66.25 1135 GLN B O 1
ATOM 1478 O O B GLN B 1 48 ? -25.304 -18.383 -32.449 0.50 74.50 1135 GLN B O 1
ATOM 1489 N N . LYS B 1 49 ? -27.087 -17.734 -31.299 1.00 69.32 1136 LYS B N 1
ATOM 1490 C CA . LYS B 1 49 ? -27.040 -18.841 -30.318 1.00 65.77 1136 LYS B CA 1
ATOM 1491 C C . LYS B 1 49 ? -28.053 -19.805 -30.777 1.00 68.03 1136 LYS B C 1
ATOM 1492 O O . LYS B 1 49 ? -27.804 -21.060 -30.676 1.00 64.56 1136 LYS B O 1
ATOM 1494 N N . ASP B 1 50 ? -29.175 -19.248 -31.272 1.00 61.82 1137 ASP B N 1
ATOM 1495 C CA . ASP B 1 50 ? -30.192 -20.121 -31.734 1.00 64.43 1137 ASP B CA 1
ATOM 1496 C C . ASP B 1 50 ? -29.874 -20.740 -33.055 1.00 62.91 1137 ASP B C 1
ATOM 1497 O O . ASP B 1 50 ? -30.418 -21.742 -33.345 1.00 57.63 1137 ASP B O 1
ATOM 1502 N N A GLU B 1 51 ? -28.966 -20.163 -33.838 0.50 61.54 1138 GLU B N 1
ATOM 1503 N N B GLU B 1 51 ? -28.938 -20.148 -33.774 0.50 66.27 1138 GLU B N 1
ATOM 1504 C CA A GLU B 1 51 ? -28.604 -20.761 -35.109 0.50 63.85 1138 GLU B CA 1
ATOM 1505 C CA B GLU B 1 51 ? -28.500 -20.627 -35.060 0.50 70.89 1138 GLU B CA 1
ATOM 1506 C C A GLU B 1 51 ? -27.646 -21.951 -34.842 0.50 65.74 1138 GLU B C 1
ATOM 1507 C C B GLU B 1 51 ? -27.642 -21.886 -34.847 0.50 71.08 1138 GLU B C 1
ATOM 1508 O O A GLU B 1 51 ? -27.668 -22.951 -35.546 0.50 62.44 1138 GLU B O 1
ATOM 1509 O O B GLU B 1 51 ? -27.756 -22.872 -35.562 0.50 70.15 1138 GLU B O 1
ATOM 1520 N N . GLU B 1 52 ? -26.753 -21.831 -33.878 1.00 68.90 1139 GLU B N 1
ATOM 1521 C CA . GLU B 1 52 ? -25.899 -22.932 -33.619 1.00 71.53 1139 GLU B CA 1
ATOM 1522 C C . GLU B 1 52 ? -26.734 -24.045 -32.934 1.00 72.60 1139 GLU B C 1
ATOM 1523 O O . GLU B 1 52 ? -26.428 -25.183 -33.195 1.00 67.15 1139 GLU B O 1
ATOM 1529 N N . LYS B 1 53 ? -27.761 -23.701 -32.093 1.00 66.76 1140 LYS B N 1
ATOM 1530 C CA . LYS B 1 53 ? -28.576 -24.658 -31.350 1.00 64.46 1140 LYS B CA 1
ATOM 1531 C C . LYS B 1 53 ? -29.252 -25.554 -32.362 1.00 67.87 1140 LYS B C 1
ATOM 1532 O O . LYS B 1 53 ? -29.248 -26.747 -32.184 1.00 65.34 1140 LYS B O 1
ATOM 1538 N N . MET B 1 54 ? -29.690 -24.978 -33.478 1.00 64.41 1141 MET B N 1
ATOM 1539 C CA . MET B 1 54 ? -30.363 -25.657 -34.514 1.00 64.11 1141 MET B CA 1
ATOM 1540 C C . MET B 1 54 ? -29.342 -26.404 -35.249 1.00 67.85 1141 MET B C 1
ATOM 1541 O O . MET B 1 54 ? -29.653 -27.503 -35.793 1.00 64.88 1141 MET B O 1
ATOM 1546 N N . GLU B 1 55 ? -28.115 -25.911 -35.281 1.00 64.97 1142 GLU B N 1
ATOM 1547 C CA . GLU B 1 55 ? -27.155 -26.649 -36.079 1.00 71.41 1142 GLU B CA 1
ATOM 1548 C C . GLU B 1 55 ? -26.770 -28.006 -35.511 1.00 67.10 1142 GLU B C 1
ATOM 1549 O O . GLU B 1 55 ? -26.498 -28.964 -36.277 1.00 64.05 1142 GLU B O 1
ATOM 1555 N N . ILE B 1 56 ? -26.720 -28.046 -34.185 1.00 69.62 1143 ILE B N 1
ATOM 1556 C CA . ILE B 1 56 ? -26.419 -29.259 -33.375 1.00 70.89 1143 ILE B CA 1
ATOM 1557 C C . ILE B 1 56 ? -27.690 -30.025 -33.587 1.00 66.20 1143 ILE B C 1
ATOM 1558 O O . ILE B 1 56 ? -27.625 -31.019 -34.359 1.00 71.56 1143 ILE B O 1
ATOM 1560 N N . GLN B 1 57 ? -28.805 -29.590 -32.958 1.00 60.09 1144 GLN B N 1
ATOM 1561 C CA . GLN B 1 57 ? -30.051 -30.269 -33.145 1.00 55.32 1144 GLN B CA 1
ATOM 1562 C C . GLN B 1 57 ? -30.292 -30.759 -34.559 1.00 64.03 1144 GLN B C 1
ATOM 1563 O O . GLN B 1 57 ? -31.200 -31.453 -34.770 1.00 73.75 1144 GLN B O 1
ATOM 1569 N N . GLU B 1 58 ? -29.556 -30.390 -35.586 1.00 71.17 1145 GLU B N 1
ATOM 1570 C CA . GLU B 1 58 ? -29.866 -31.019 -36.811 1.00 65.53 1145 GLU B CA 1
ATOM 1571 C C . GLU B 1 58 ? -28.839 -32.119 -36.998 1.00 65.30 1145 GLU B C 1
ATOM 1572 O O . GLU B 1 58 ? -29.061 -32.981 -37.856 1.00 57.47 1145 GLU B O 1
ATOM 1578 N N . ILE B 1 59 ? -27.748 -32.104 -36.227 1.00 57.64 1146 ILE B N 1
ATOM 1579 C CA . ILE B 1 59 ? -26.809 -33.225 -36.365 1.00 68.59 1146 ILE B CA 1
ATOM 1580 C C . ILE B 1 59 ? -27.014 -33.997 -35.067 1.00 63.42 1146 ILE B C 1
ATOM 1581 O O . ILE B 1 59 ? -26.174 -34.250 -34.255 1.00 70.99 1146 ILE B O 1
ATOM 1586 N N . GLN B 1 60 ? -28.235 -34.261 -34.864 1.00 57.07 1147 GLN B N 1
ATOM 1587 C CA . GLN B 1 60 ? -28.613 -34.920 -33.722 1.00 58.92 1147 GLN B CA 1
ATOM 1588 C C . GLN B 1 60 ? -29.759 -35.704 -34.333 1.00 56.92 1147 GLN B C 1
ATOM 1589 O O . GLN B 1 60 ? -29.783 -36.924 -34.302 1.00 64.60 1147 GLN B O 1
ATOM 1595 N N . LEU B 1 61 ? -30.616 -34.990 -35.013 1.00 55.84 1148 LEU B N 1
ATOM 1596 C CA . LEU B 1 61 ? -31.836 -35.549 -35.509 1.00 59.64 1148 LEU B CA 1
ATOM 1597 C C . LEU B 1 61 ? -31.389 -36.406 -36.648 1.00 58.19 1148 LEU B C 1
ATOM 1598 O O . LEU B 1 61 ? -32.104 -37.355 -37.049 1.00 54.79 1148 LEU B O 1
ATOM 1603 N N . LYS B 1 62 ? -30.207 -36.075 -37.149 1.00 54.32 1149 LYS B N 1
ATOM 1604 C CA . LYS B 1 62 ? -29.677 -36.758 -38.213 1.00 51.74 1149 LYS B CA 1
ATOM 1605 C C . LYS B 1 62 ? -29.160 -38.112 -37.662 1.00 60.48 1149 LYS B C 1
ATOM 1606 O O . LYS B 1 62 ? -29.289 -39.115 -38.322 1.00 61.72 1149 LYS B O 1
ATOM 1612 N N . GLU B 1 63 ? -28.565 -38.144 -36.484 1.00 56.64 1150 GLU B N 1
ATOM 1613 C CA . GLU B 1 63 ? -28.087 -39.373 -35.891 1.00 61.42 1150 GLU B CA 1
ATOM 1614 C C . GLU B 1 63 ? -29.285 -40.327 -35.378 1.00 57.56 1150 GLU B C 1
ATOM 1615 O O . GLU B 1 63 ? -29.164 -41.539 -35.585 1.00 59.67 1150 GLU B O 1
ATOM 1621 N N . ALA B 1 64 ? -30.307 -39.765 -34.696 1.00 41.74 1151 ALA B N 1
ATOM 1622 C CA . ALA B 1 64 ? -31.434 -40.348 -34.311 1.00 41.98 1151 ALA B CA 1
ATOM 1623 C C . ALA B 1 64 ? -32.119 -40.987 -35.527 1.00 46.87 1151 ALA B C 1
ATOM 1624 O O . ALA B 1 64 ? -32.917 -41.790 -35.264 1.00 50.51 1151 ALA B O 1
ATOM 1626 N N . LYS B 1 65 ? -31.947 -40.540 -36.784 1.00 42.47 1152 LYS B N 1
ATOM 1627 C CA . LYS B 1 65 ? -32.736 -41.162 -37.767 1.00 43.82 1152 LYS B CA 1
ATOM 1628 C C . LYS B 1 65 ? -31.996 -42.444 -38.231 1.00 44.61 1152 LYS B C 1
ATOM 1629 O O . LYS B 1 65 ? -32.641 -43.263 -38.836 1.00 39.01 1152 LYS B O 1
ATOM 1635 N N . HIS B 1 66 ? -30.672 -42.412 -38.261 1.00 37.57 1153 HIS B N 1
ATOM 1636 C CA . HIS B 1 66 ? -29.838 -43.464 -38.568 1.00 49.13 1153 HIS B CA 1
ATOM 1637 C C . HIS B 1 66 ? -30.013 -44.486 -37.521 1.00 52.96 1153 HIS B C 1
ATOM 1638 O O . HIS B 1 66 ? -30.378 -45.596 -37.886 1.00 56.45 1153 HIS B O 1
ATOM 1645 N N . ILE B 1 67 ? -29.868 -44.089 -36.241 1.00 53.23 1154 ILE B N 1
ATOM 1646 C CA . ILE B 1 67 ? -30.030 -44.977 -35.118 1.00 46.67 1154 ILE B CA 1
ATOM 1647 C C . ILE B 1 67 ? -31.355 -45.673 -35.196 1.00 43.86 1154 ILE B C 1
ATOM 1648 O O . ILE B 1 67 ? -31.424 -46.690 -34.744 1.00 47.86 1154 ILE B O 1
ATOM 1653 N N . ALA B 1 68 ? -32.427 -45.091 -35.651 1.00 39.42 1155 ALA B N 1
ATOM 1654 C CA . ALA B 1 68 ? -33.647 -45.716 -35.746 1.00 33.11 1155 ALA B CA 1
ATOM 1655 C C . ALA B 1 68 ? -33.802 -46.461 -37.060 1.00 34.56 1155 ALA B C 1
ATOM 1656 O O . ALA B 1 68 ? -34.779 -46.994 -37.254 1.00 38.17 1155 ALA B O 1
ATOM 1658 N N . GLU B 1 69 ? -32.927 -46.407 -37.999 1.00 34.56 1156 GLU B N 1
ATOM 1659 C CA . GLU B 1 69 ? -33.212 -47.068 -39.207 1.00 37.52 1156 GLU B CA 1
ATOM 1660 C C . GLU B 1 69 ? -32.402 -48.373 -38.999 1.00 37.88 1156 GLU B C 1
ATOM 1661 O O . GLU B 1 69 ? -32.646 -49.326 -39.562 1.00 38.75 1156 GLU B O 1
ATOM 1667 N N . ASP B 1 70 ? -31.371 -48.270 -38.233 1.00 34.86 1157 ASP B N 1
ATOM 1668 C CA . ASP B 1 70 ? -30.660 -49.393 -37.842 1.00 40.35 1157 ASP B CA 1
ATOM 1669 C C . ASP B 1 70 ? -31.462 -50.199 -36.861 1.00 33.45 1157 ASP B C 1
ATOM 1670 O O . ASP B 1 70 ? -31.501 -51.355 -36.906 1.00 36.67 1157 ASP B O 1
ATOM 1675 N N . ALA B 1 71 ? -32.274 -49.644 -36.102 1.00 28.98 1158 ALA B N 1
ATOM 1676 C CA . ALA B 1 71 ? -32.982 -50.450 -35.199 1.00 35.49 1158 ALA B CA 1
ATOM 1677 C C . ALA B 1 71 ? -34.198 -51.045 -35.860 1.00 38.03 1158 ALA B C 1
ATOM 1678 O O . ALA B 1 71 ? -34.997 -51.979 -35.421 1.00 36.68 1158 ALA B O 1
ATOM 1680 N N . ASP B 1 72 ? -34.439 -50.578 -36.995 1.00 34.64 1159 ASP B N 1
ATOM 1681 C CA . ASP B 1 72 ? -35.623 -51.237 -37.546 1.00 38.17 1159 ASP B CA 1
ATOM 1682 C C . ASP B 1 72 ? -35.192 -52.366 -38.394 1.00 37.56 1159 ASP B C 1
ATOM 1683 O O . ASP B 1 72 ? -35.991 -53.235 -38.583 1.00 27.44 1159 ASP B O 1
ATOM 1688 N N . ARG B 1 73 ? -34.014 -52.276 -38.986 1.00 30.16 1160 ARG B N 1
ATOM 1689 C CA . ARG B 1 73 ? -33.428 -53.313 -39.810 1.00 36.88 1160 ARG B CA 1
ATOM 1690 C C . ARG B 1 73 ? -33.085 -54.502 -38.828 1.00 36.86 1160 ARG B C 1
ATOM 1691 O O . ARG B 1 73 ? -33.406 -55.639 -39.040 1.00 38.28 1160 ARG B O 1
ATOM 1699 N N . LYS B 1 74 ? -32.526 -54.211 -37.661 1.00 34.18 1161 LYS B N 1
ATOM 1700 C CA . LYS B 1 74 ? -32.300 -55.217 -36.654 1.00 35.24 1161 LYS B CA 1
ATOM 1701 C C . LYS B 1 74 ? -33.619 -55.994 -36.381 1.00 28.95 1161 LYS B C 1
ATOM 1702 O O . LYS B 1 74 ? -33.671 -57.141 -36.432 1.00 36.18 1161 LYS B O 1
ATOM 1708 N N . TYR B 1 75 ? -34.663 -55.384 -36.063 1.00 24.66 1162 TYR B N 1
ATOM 1709 C CA . TYR B 1 75 ? -35.908 -55.966 -36.005 1.00 28.53 1162 TYR B CA 1
ATOM 1710 C C . TYR B 1 75 ? -36.338 -56.600 -37.339 1.00 31.44 1162 TYR B C 1
ATOM 1711 O O . TYR B 1 75 ? -36.920 -57.775 -37.305 1.00 30.37 1162 TYR B O 1
ATOM 1720 N N . GLU B 1 76 ? -35.899 -56.145 -38.546 1.00 30.60 1163 GLU B N 1
ATOM 1721 C CA . GLU B 1 76 ? -36.686 -56.877 -39.565 1.00 24.87 1163 GLU B CA 1
ATOM 1722 C C . GLU B 1 76 ? -36.037 -58.184 -39.730 1.00 22.33 1163 GLU B C 1
ATOM 1723 O O . GLU B 1 76 ? -36.679 -59.106 -40.074 1.00 29.25 1163 GLU B O 1
ATOM 1729 N N A GLU B 1 77 ? -34.734 -58.281 -39.450 0.50 21.14 1164 GLU B N 1
ATOM 1730 N N B GLU B 1 77 ? -34.745 -58.227 -39.426 0.50 21.59 1164 GLU B N 1
ATOM 1731 C CA A GLU B 1 77 ? -33.974 -59.500 -39.548 0.50 22.62 1164 GLU B CA 1
ATOM 1732 C CA B GLU B 1 77 ? -33.982 -59.411 -39.535 0.50 23.12 1164 GLU B CA 1
ATOM 1733 C C A GLU B 1 77 ? -34.249 -60.558 -38.473 0.50 25.25 1164 GLU B C 1
ATOM 1734 C C B GLU B 1 77 ? -34.288 -60.522 -38.494 0.50 25.55 1164 GLU B C 1
ATOM 1735 O O A GLU B 1 77 ? -34.120 -61.754 -38.728 0.50 25.59 1164 GLU B O 1
ATOM 1736 O O B GLU B 1 77 ? -34.297 -61.703 -38.805 0.50 29.33 1164 GLU B O 1
ATOM 1747 N N . VAL B 1 78 ? -34.652 -60.156 -37.297 1.00 21.66 1165 VAL B N 1
ATOM 1748 C CA . VAL B 1 78 ? -34.826 -61.248 -36.216 1.00 25.50 1165 VAL B CA 1
ATOM 1749 C C . VAL B 1 78 ? -36.209 -61.586 -36.481 1.00 25.02 1165 VAL B C 1
ATOM 1750 O O . VAL B 1 78 ? -36.737 -62.686 -36.410 1.00 24.61 1165 VAL B O 1
ATOM 1754 N N . ALA B 1 79 ? -36.827 -60.725 -37.174 1.00 21.18 1166 ALA B N 1
ATOM 1755 C CA . ALA B 1 79 ? -38.219 -61.247 -37.293 1.00 14.88 1166 ALA B CA 1
ATOM 1756 C C . ALA B 1 79 ? -38.523 -62.203 -38.605 1.00 19.83 1166 ALA B C 1
ATOM 1757 O O . ALA B 1 79 ? -39.597 -62.963 -38.815 1.00 15.29 1166 ALA B O 1
AT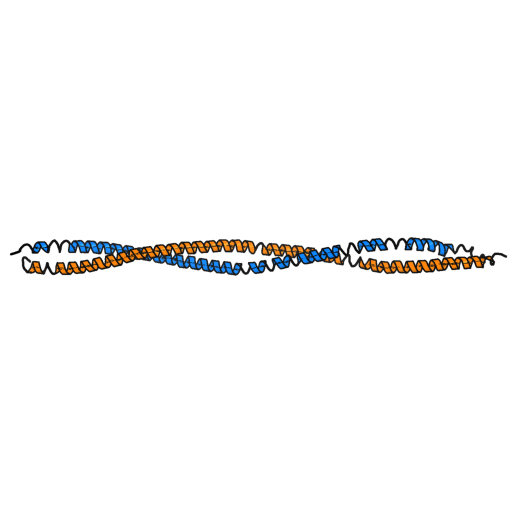OM 1759 N N . ARG B 1 80 ? -37.739 -62.139 -39.509 1.00 14.05 1167 ARG B N 1
ATOM 1760 C CA . ARG B 1 80 ? -37.690 -62.962 -40.779 1.00 21.71 1167 ARG B CA 1
ATOM 1761 C C . ARG B 1 80 ? -37.109 -64.116 -40.099 1.00 19.53 1167 ARG B C 1
ATOM 1762 O O . ARG B 1 80 ? -37.505 -65.229 -40.290 1.00 22.94 1167 ARG B O 1
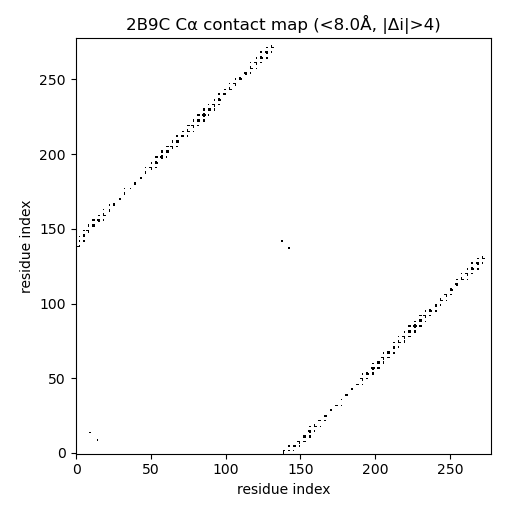ATOM 1770 N N . LYS B 1 81 ? -36.088 -63.950 -39.348 1.00 21.47 1168 LYS B N 1
ATOM 1771 C CA . LYS B 1 81 ? -35.663 -65.272 -38.640 1.00 20.01 1168 LYS B CA 1
ATOM 1772 C C . LYS B 1 81 ? -36.601 -66.092 -37.781 1.00 15.00 1168 LYS B C 1
ATOM 1773 O O . LYS B 1 81 ? -36.784 -67.268 -37.757 1.00 17.24 1168 LYS B O 1
ATOM 1779 N N . LEU B 1 82 ? -37.693 -65.490 -37.437 1.00 18.68 1169 LEU B N 1
ATOM 1780 C CA . LEU B 1 82 ? -38.663 -66.191 -36.623 1.00 16.01 1169 LEU B CA 1
ATOM 1781 C C . LEU B 1 82 ? -39.710 -66.721 -37.599 1.00 13.70 1169 LEU B C 1
ATOM 1782 O O . LEU B 1 82 ? -40.333 -67.834 -37.484 1.00 19.39 1169 LEU B O 1
ATOM 1787 N N . VAL B 1 83 ? -39.838 -66.122 -38.800 1.00 19.45 1170 VAL B N 1
ATOM 1788 C CA . VAL B 1 83 ? -40.711 -66.826 -39.843 1.00 8.53 1170 VAL B CA 1
ATOM 1789 C C . VAL B 1 83 ? -40.094 -68.145 -40.218 1.00 17.40 1170 VAL B C 1
ATOM 1790 O O . VAL B 1 83 ? -40.699 -69.030 -40.319 1.00 13.16 1170 VAL B O 1
ATOM 1794 N N . ILE B 1 84 ? -38.821 -68.248 -40.362 1.00 12.60 1171 ILE B N 1
ATOM 1795 C CA . ILE B 1 84 ? -38.091 -69.487 -40.708 1.00 13.59 1171 ILE B CA 1
ATOM 1796 C C . ILE B 1 84 ? -38.017 -70.509 -39.651 1.00 17.66 1171 ILE B C 1
ATOM 1797 O O . ILE B 1 84 ? -38.282 -71.660 -39.841 1.00 24.80 1171 ILE B O 1
ATOM 1802 N N . ILE B 1 85 ? -37.627 -70.178 -38.355 1.00 21.07 1172 ILE B N 1
ATOM 1803 C CA . ILE B 1 85 ? -37.794 -71.176 -37.379 1.00 16.51 1172 ILE B CA 1
ATOM 1804 C C . ILE B 1 85 ? -39.158 -71.651 -37.214 1.00 10.96 1172 ILE B C 1
ATOM 1805 O O . ILE B 1 85 ? -39.468 -72.877 -37.130 1.00 16.25 1172 ILE B O 1
ATOM 1810 N N . GLU B 1 86 ? -40.098 -70.811 -37.359 1.00 13.03 1173 GLU B N 1
ATOM 1811 C CA . GLU B 1 86 ? -41.349 -71.366 -37.322 1.00 11.48 1173 GLU B CA 1
ATOM 1812 C C . GLU B 1 86 ? -41.792 -72.237 -38.359 1.00 18.54 1173 GLU B C 1
ATOM 1813 O O . GLU B 1 86 ? -42.806 -72.961 -38.231 1.00 18.30 1173 GLU B O 1
ATOM 1819 N N . SER B 1 87 ? -41.355 -71.930 -39.617 1.00 21.07 1174 SER B N 1
ATOM 1820 C CA . SER B 1 87 ? -41.821 -72.811 -40.639 1.00 15.03 1174 SER B CA 1
ATOM 1821 C C . SER B 1 87 ? -40.977 -74.033 -40.349 1.00 10.16 1174 SER B C 1
ATOM 1822 O O . SER B 1 87 ? -41.395 -75.226 -40.503 1.00 12.75 1174 SER B O 1
ATOM 1825 N N . ASP B 1 88 ? -39.719 -73.963 -40.044 1.00 13.31 1175 ASP B N 1
ATOM 1826 C CA . ASP B 1 88 ? -39.065 -75.305 -39.694 1.00 9.36 1175 ASP B CA 1
ATOM 1827 C C . ASP B 1 88 ? -39.651 -75.960 -38.508 1.00 27.79 1175 ASP B C 1
ATOM 1828 O O . ASP B 1 88 ? -39.497 -77.182 -38.315 1.00 23.70 1175 ASP B O 1
ATOM 1833 N N . LEU B 1 89 ? -40.105 -75.230 -37.505 1.00 18.86 1176 LEU B N 1
ATOM 1834 C CA . LEU B 1 89 ? -40.811 -76.155 -36.540 1.00 16.69 1176 LEU B CA 1
ATOM 1835 C C . LEU B 1 89 ? -42.099 -76.847 -37.109 1.00 27.15 1176 LEU B C 1
ATOM 1836 O O . LEU B 1 89 ? -42.614 -78.077 -36.830 1.00 22.65 1176 LEU B O 1
ATOM 1841 N N . GLU B 1 90 ? -42.894 -76.111 -37.814 1.00 29.51 1177 GLU B N 1
ATOM 1842 C CA . GLU B 1 90 ? -44.142 -76.796 -38.371 1.00 23.42 1177 GLU B CA 1
ATOM 1843 C C . GLU B 1 90 ? -43.641 -77.895 -39.278 1.00 24.13 1177 GLU B C 1
ATOM 1844 O O . GLU B 1 90 ? -44.255 -78.992 -39.356 1.00 21.54 1177 GLU B O 1
ATOM 1850 N N . ARG B 1 91 ? -42.466 -77.815 -40.006 1.00 26.56 1178 ARG B N 1
ATOM 1851 C CA . ARG B 1 91 ? -42.118 -79.097 -40.486 1.00 19.25 1178 ARG B CA 1
ATOM 1852 C C . ARG B 1 91 ? -41.749 -80.332 -39.562 1.00 30.35 1178 ARG B C 1
ATOM 1853 O O . ARG B 1 91 ? -41.869 -81.460 -40.010 1.00 26.72 1178 ARG B O 1
ATOM 1861 N N . ALA B 1 92 ? -41.021 -80.100 -38.395 1.00 28.70 1179 ALA B N 1
ATOM 1862 C CA . ALA B 1 92 ? -40.681 -81.057 -37.591 1.00 25.22 1179 ALA B CA 1
ATOM 1863 C C . ALA B 1 92 ? -41.950 -81.566 -37.043 1.00 21.22 1179 ALA B C 1
ATOM 1864 O O . ALA B 1 92 ? -42.052 -82.678 -36.803 1.00 25.20 1179 ALA B O 1
ATOM 1866 N N . GLU B 1 93 ? -42.874 -80.808 -36.657 1.00 24.24 1180 GLU B N 1
ATOM 1867 C CA . GLU B 1 93 ? -44.074 -81.321 -36.165 1.00 26.90 1180 GLU B CA 1
ATOM 1868 C C . GLU B 1 93 ? -44.726 -82.291 -37.099 1.00 30.93 1180 GLU B C 1
ATOM 1869 O O . GLU B 1 93 ? -45.332 -83.324 -36.652 1.00 36.27 1180 GLU B O 1
ATOM 1875 N N . GLU B 1 94 ? -44.602 -82.052 -38.406 1.00 33.44 1181 GLU B N 1
ATOM 1876 C CA . GLU B 1 94 ? -45.363 -82.900 -39.342 1.00 32.20 1181 GLU B CA 1
ATOM 1877 C C . GLU B 1 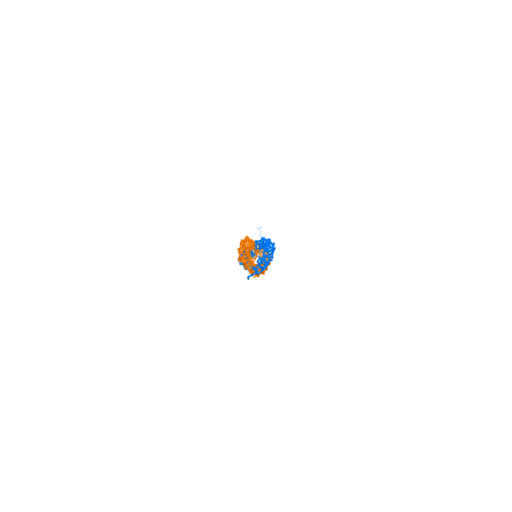94 ? -44.609 -84.117 -39.508 1.00 31.62 1181 GLU B C 1
ATOM 1878 O O . GLU B 1 94 ? -45.173 -85.177 -39.822 1.00 37.99 1181 GLU B O 1
ATOM 1884 N N . ARG B 1 95 ? -43.344 -84.040 -39.508 1.00 31.98 1182 ARG B N 1
ATOM 1885 C CA . ARG B 1 95 ? -42.571 -85.288 -39.545 1.00 30.83 1182 ARG B CA 1
ATOM 1886 C C . ARG B 1 95 ? -42.724 -86.165 -38.242 1.00 42.07 1182 ARG B C 1
ATOM 1887 O O . ARG B 1 95 ? -42.468 -87.326 -38.361 1.00 38.21 1182 ARG B O 1
ATOM 1895 N N . ALA B 1 96 ? -42.951 -85.580 -37.025 1.00 37.73 1183 ALA B N 1
ATOM 1896 C CA . ALA B 1 96 ? -43.178 -86.387 -35.871 1.00 39.22 1183 ALA B CA 1
ATOM 1897 C C . ALA B 1 96 ? -44.607 -86.895 -36.067 1.00 35.33 1183 ALA B C 1
ATOM 1898 O O . ALA B 1 96 ? -44.935 -87.947 -35.785 1.00 32.05 1183 ALA B O 1
ATOM 1900 N N . GLU B 1 97 ? -45.589 -86.101 -36.320 1.00 34.26 1184 GLU B N 1
ATOM 1901 C CA . GLU B 1 97 ? -46.945 -86.752 -36.556 1.00 37.10 1184 GLU B CA 1
ATOM 1902 C C . GLU B 1 97 ? -46.973 -87.833 -37.582 1.00 42.94 1184 GLU B C 1
ATOM 1903 O O . GLU B 1 97 ? -47.682 -88.857 -37.441 1.00 53.04 1184 GLU B O 1
ATOM 1909 N N . LEU B 1 98 ? -46.164 -87.726 -38.578 1.00 45.88 1185 LEU B N 1
ATOM 1910 C CA . LEU B 1 98 ? -46.265 -88.698 -39.606 1.00 42.98 1185 LEU B CA 1
ATOM 1911 C C . LEU B 1 98 ? -45.818 -90.031 -38.990 1.00 42.09 1185 LEU B C 1
ATOM 1912 O O . LEU B 1 98 ? -46.539 -91.109 -38.939 1.00 43.84 1185 LEU B O 1
ATOM 1917 N N . SER B 1 99 ? -44.555 -90.003 -38.664 1.00 36.31 1186 SER B N 1
ATOM 1918 C CA . SER B 1 99 ? -43.811 -91.061 -38.078 1.00 38.09 1186 SER B CA 1
ATOM 1919 C C . SER B 1 99 ? -44.416 -91.598 -36.887 1.00 36.83 1186 SER B C 1
ATOM 1920 O O . SER B 1 99 ? -44.025 -92.698 -36.526 1.00 56.27 1186 SER B O 1
ATOM 1923 N N . GLU B 1 100 ? -45.371 -90.962 -36.327 1.00 46.65 1187 GLU B N 1
ATOM 1924 C CA . GLU B 1 100 ? -46.119 -91.535 -35.192 1.00 51.12 1187 GLU B CA 1
ATOM 1925 C C . GLU B 1 100 ? -47.602 -91.949 -35.579 1.00 50.26 1187 GLU B C 1
ATOM 1926 O O . GLU B 1 100 ? -48.390 -92.625 -34.918 1.00 55.54 1187 GLU B O 1
ATOM 1932 N N . GLY B 1 101 ? -48.024 -91.583 -36.732 1.00 53.18 1188 GLY B N 1
ATOM 1933 C CA . GLY B 1 101 ? -49.269 -92.251 -37.143 1.00 49.86 1188 GLY B CA 1
ATOM 1934 C C . GLY B 1 101 ? -48.877 -93.671 -37.814 1.00 57.57 1188 GLY B C 1
ATOM 1935 O O . GLY B 1 101 ? -49.726 -94.671 -37.840 1.00 54.06 1188 GLY B O 1
ATOM 1936 N N . LYS B 1 102 ? -47.609 -93.825 -38.270 1.00 44.20 1189 LYS B N 1
ATOM 1937 C CA . LYS B 1 102 ? -47.067 -95.028 -38.723 1.00 40.08 1189 LYS B CA 1
ATOM 1938 C C . LYS B 1 102 ? -46.928 -96.132 -37.689 1.00 52.69 1189 LYS B C 1
ATOM 1939 O O . LYS B 1 102 ? -47.231 -97.360 -37.941 1.00 57.42 1189 LYS B O 1
ATOM 1945 N N . CYS B 1 103 ? -46.523 -95.705 -36.498 1.00 54.45 1190 CYS B N 1
ATOM 1946 C CA . CYS B 1 103 ? -46.234 -96.583 -35.373 1.00 50.96 1190 CYS B CA 1
ATOM 1947 C C . CYS B 1 103 ? -47.524 -97.202 -34.999 1.00 51.64 1190 CYS B C 1
ATOM 1948 O O . CYS B 1 103 ? -47.628 -98.352 -34.880 1.00 53.17 1190 CYS B O 1
ATOM 1951 N N . ALA B 1 104 ? -48.515 -96.351 -34.874 1.00 54.53 1191 ALA B N 1
ATOM 1952 C CA . ALA B 1 104 ? -49.871 -96.613 -34.535 1.00 58.52 1191 ALA B CA 1
ATOM 1953 C C . ALA B 1 104 ? -50.660 -97.593 -35.442 1.00 66.42 1191 ALA B C 1
ATOM 1954 O O . ALA B 1 104 ? -51.672 -98.240 -35.012 1.00 63.18 1191 ALA B O 1
ATOM 1956 N N . GLU B 1 105 ? -50.192 -97.686 -36.683 1.00 70.28 1192 GLU B N 1
ATOM 1957 C CA . GLU B 1 105 ? -50.742 -98.568 -37.699 1.00 68.50 1192 GLU B CA 1
ATOM 1958 C C . GLU B 1 105 ? -49.837 -99.782 -37.553 1.00 73.05 1192 GLU B C 1
ATOM 1959 O O . GLU B 1 105 ? -50.304 -100.935 -37.674 1.00 78.19 1192 GLU B O 1
ATOM 1965 N N . LEU B 1 106 ? -48.547 -99.526 -37.316 1.00 69.43 1193 LEU B N 1
ATOM 1966 C CA . LEU B 1 106 ? -47.658 -100.655 -37.174 1.00 64.55 1193 LEU B CA 1
ATOM 1967 C C . LEU B 1 106 ? -47.958 -101.385 -35.901 1.00 63.85 1193 LEU B C 1
ATOM 1968 O O . LEU B 1 106 ? -47.608 -102.478 -35.793 1.00 78.73 1193 LEU B O 1
ATOM 1973 N N . GLU B 1 107 ? -48.531 -100.807 -34.897 1.00 64.17 1194 GLU B N 1
ATOM 1974 C CA . GLU B 1 107 ? -48.773 -101.513 -33.675 1.00 64.88 1194 GLU B CA 1
ATOM 1975 C C . GLU B 1 107 ? -50.165 -102.201 -33.665 1.00 71.44 1194 GLU B C 1
ATOM 1976 O O . GLU B 1 107 ? -50.437 -102.996 -32.802 1.00 81.30 1194 GLU B O 1
ATOM 1982 N N . GLU B 1 108 ? -51.022 -101.877 -34.603 1.00 68.95 1195 GLU B N 1
ATOM 1983 C CA . GLU B 1 108 ? -52.302 -102.450 -34.768 1.00 70.19 1195 GLU B CA 1
ATOM 1984 C C . GLU B 1 108 ? -52.054 -103.544 -35.739 1.00 75.47 1195 GLU B C 1
ATOM 1985 O O . GLU B 1 108 ? -52.905 -104.381 -35.877 1.00 79.77 1195 GLU B O 1
ATOM 1991 N N . GLU B 1 109 ? -50.936 -103.527 -36.460 1.00 70.60 1196 GLU B N 1
ATOM 1992 C CA . GLU B 1 109 ? -50.586 -104.600 -37.389 1.00 65.33 1196 GLU B CA 1
ATOM 1993 C C . GLU B 1 109 ? -50.035 -105.688 -36.558 1.00 65.29 1196 GLU B C 1
ATOM 1994 O O . GLU B 1 109 ? -50.485 -106.814 -36.696 1.00 74.03 1196 GLU B O 1
ATOM 2000 N N . LEU B 1 110 ? -49.034 -105.399 -35.740 1.00 60.79 1197 LEU B N 1
ATOM 2001 C CA . LEU B 1 110 ? -48.358 -106.409 -34.856 1.00 65.76 1197 LEU B CA 1
ATOM 2002 C C . LEU B 1 110 ? -49.369 -107.037 -33.856 1.00 68.15 1197 LEU B C 1
ATOM 2003 O O . LEU B 1 110 ? -49.124 -108.071 -33.253 1.00 68.38 1197 LEU B O 1
ATOM 2008 N N . LYS B 1 111 ? -50.484 -106.356 -33.655 1.00 68.69 1198 LYS B N 1
ATOM 2009 C CA . LYS B 1 111 ? -51.489 -106.799 -32.747 1.00 70.74 1198 LYS B CA 1
ATOM 2010 C C . LYS B 1 111 ? -52.300 -107.854 -33.401 1.00 73.22 1198 LYS B C 1
ATOM 2011 O O . LYS B 1 111 ? -52.525 -108.858 -32.792 1.00 70.60 1198 LYS B O 1
ATOM 2017 N N . THR B 1 112 ? -52.823 -107.602 -34.599 1.00 68.82 1199 THR B N 1
ATOM 2018 C CA . THR B 1 112 ? -53.528 -108.661 -35.247 1.00 73.04 1199 THR B CA 1
ATOM 2019 C C . THR B 1 112 ? -52.544 -109.923 -35.494 1.00 70.47 1199 THR B C 1
ATOM 2020 O O . THR B 1 112 ? -52.948 -111.075 -35.347 1.00 75.21 1199 THR B O 1
ATOM 2024 N N . VAL B 1 113 ? -51.314 -109.718 -35.896 1.00 64.39 1200 VAL B N 1
ATOM 2025 C CA . VAL B 1 113 ? -50.432 -110.851 -36.144 1.00 64.14 1200 VAL B CA 1
ATOM 2026 C C . VAL B 1 113 ? -50.089 -111.582 -34.857 1.00 65.72 1200 VAL B C 1
ATOM 2027 O O . VAL B 1 113 ? -49.818 -112.766 -34.864 1.00 64.59 1200 VAL B O 1
ATOM 2031 N N . THR B 1 114 ? -50.100 -110.900 -33.732 1.00 63.69 1201 THR B N 1
ATOM 2032 C CA . THR B 1 114 ? -49.678 -111.611 -32.545 1.00 65.86 1201 THR B CA 1
ATOM 2033 C C . THR B 1 114 ? -50.924 -112.443 -32.113 1.00 72.23 1201 THR B C 1
ATOM 2034 O O . THR B 1 114 ? -50.819 -113.372 -31.373 1.00 67.03 1201 THR B O 1
ATOM 2038 N N . ASN B 1 115 ? -52.118 -112.063 -32.546 1.00 72.09 1202 ASN B N 1
ATOM 2039 C CA . ASN B 1 115 ? -53.297 -112.767 -32.170 1.00 71.15 1202 ASN B CA 1
ATOM 2040 C C . ASN B 1 115 ? -53.368 -114.014 -33.020 1.00 75.17 1202 ASN B C 1
ATOM 2041 O O . ASN B 1 115 ? -53.960 -115.007 -32.672 1.00 74.12 1202 ASN B O 1
ATOM 2046 N N . ASN B 1 116 ? -52.728 -113.943 -34.159 1.00 72.65 1203 ASN B N 1
ATOM 2047 C CA . ASN B 1 116 ? -52.755 -115.053 -34.960 1.00 70.01 1203 ASN B CA 1
ATOM 2048 C C . ASN B 1 116 ? -51.826 -116.046 -34.514 1.00 70.17 1203 ASN B C 1
ATOM 2049 O O . ASN B 1 116 ? -52.016 -117.250 -34.805 1.00 78.87 1203 ASN B O 1
ATOM 2054 N N . LEU B 1 117 ? -50.808 -115.607 -33.813 1.00 69.18 1204 LEU B N 1
ATOM 2055 C CA . LEU B 1 117 ? -49.701 -116.494 -33.421 1.00 70.78 1204 LEU B CA 1
ATOM 2056 C C . LEU B 1 117 ? -49.979 -117.233 -32.196 1.00 75.60 1204 LEU B C 1
ATOM 2057 O O . LEU B 1 117 ? -49.426 -118.321 -32.021 1.00 70.30 1204 LEU B O 1
ATOM 2062 N N . LYS B 1 118 ? -50.755 -116.569 -31.332 1.00 71.62 1205 LYS B N 1
ATOM 2063 C CA . LYS B 1 118 ? -51.162 -117.108 -30.066 1.00 74.53 1205 LYS B CA 1
ATOM 2064 C C . LYS B 1 118 ? -52.250 -118.069 -30.402 1.00 78.50 1205 LYS B C 1
ATOM 2065 O O . LYS B 1 118 ? -52.287 -119.123 -29.742 1.00 76.27 1205 LYS B O 1
ATOM 2071 N N . SER B 1 119 ? -53.136 -117.669 -31.343 1.00 74.37 1206 SER B N 1
ATOM 2072 C CA . SER B 1 119 ? -54.226 -118.529 -31.854 1.00 73.18 1206 SER B CA 1
ATOM 2073 C C . SER B 1 119 ? -53.685 -119.812 -32.578 1.00 67.27 1206 SER B C 1
ATOM 2074 O O . SER B 1 119 ? -54.186 -120.900 -32.466 1.00 74.24 1206 SER B O 1
ATOM 2077 N N . LEU B 1 120 ? -52.680 -119.656 -33.389 1.00 70.39 1207 LEU B N 1
ATOM 2078 C CA . LEU B 1 120 ? -52.074 -120.800 -33.958 1.00 64.66 1207 LEU B CA 1
ATOM 2079 C C . LEU B 1 120 ? -51.245 -121.508 -32.834 1.00 65.20 1207 LEU B C 1
ATOM 2080 O O . LEU B 1 120 ? -50.761 -122.583 -33.056 1.00 72.83 1207 LEU B O 1
ATOM 2085 N N . GLU B 1 121 ? -51.104 -120.980 -31.628 1.00 59.75 1208 GLU B N 1
ATOM 2086 C CA . GLU B 1 121 ? -50.274 -121.670 -30.612 1.00 63.78 1208 GLU B CA 1
ATOM 2087 C C . GLU B 1 121 ? -51.208 -122.638 -29.853 1.00 65.85 1208 GLU B C 1
ATOM 2088 O O . GLU B 1 121 ? -50.841 -123.639 -29.267 1.00 63.75 1208 GLU B O 1
ATOM 2094 N N . ASP B 1 122 ? -52.461 -122.324 -29.836 1.00 63.18 1209 ASP B N 1
ATOM 2095 C CA . ASP B 1 122 ? -53.409 -123.171 -29.211 1.00 66.34 1209 ASP B CA 1
ATOM 2096 C C . ASP B 1 122 ? -53.631 -124.377 -30.105 1.00 69.58 1209 ASP B C 1
ATOM 2097 O O . ASP B 1 122 ? -53.537 -125.525 -29.677 1.00 71.42 1209 ASP B O 1
ATOM 2102 N N . LYS B 1 123 ? -53.951 -124.101 -31.357 1.00 68.22 1210 LYS B N 1
ATOM 2103 C CA . LYS B 1 123 ? -54.103 -125.109 -32.377 1.00 70.40 1210 LYS B CA 1
ATOM 2104 C C . LYS B 1 123 ? -53.078 -126.231 -32.243 1.00 66.52 1210 LYS B C 1
ATOM 2105 O O . LYS B 1 123 ? -53.499 -127.382 -32.375 1.00 74.55 1210 LYS B O 1
ATOM 2111 N N . VAL B 1 124 ? -51.796 -125.939 -32.019 1.00 59.19 1211 VAL B N 1
ATOM 2112 C CA . VAL B 1 124 ? -50.700 -126.954 -31.772 1.00 57.97 1211 VAL B CA 1
ATOM 2113 C C . VAL B 1 124 ? -50.871 -127.587 -30.417 1.00 62.14 1211 VAL B C 1
ATOM 2114 O O . VAL B 1 124 ? -50.500 -128.753 -30.151 1.00 62.24 1211 VAL B O 1
ATOM 2118 N N . GLU B 1 125 ? -51.502 -126.843 -29.535 1.00 63.17 1212 GLU B N 1
ATOM 2119 C CA . GLU B 1 125 ? -51.746 -127.439 -28.247 1.00 68.31 1212 GLU B CA 1
ATOM 2120 C C . GLU B 1 125 ? -53.033 -128.359 -28.340 1.00 65.11 1212 GLU B C 1
ATOM 2121 O O . GLU B 1 125 ? -53.139 -129.292 -27.646 1.00 59.34 1212 GLU B O 1
ATOM 2127 N N . GLU B 1 126 ? -53.949 -128.132 -29.265 1.00 65.74 1213 GLU B N 1
ATOM 2128 C CA . GLU B 1 126 ? -55.133 -128.957 -29.330 1.00 61.93 1213 GLU B CA 1
ATOM 2129 C C . GLU B 1 126 ? -54.753 -130.198 -30.002 1.00 58.36 1213 GLU B C 1
ATOM 2130 O O . GLU B 1 126 ? -55.061 -131.246 -29.525 1.00 69.59 1213 GLU B O 1
ATOM 2132 N N . LEU B 1 127 ? -54.132 -130.093 -31.127 1.00 51.08 1214 LEU B N 1
ATOM 2133 C CA . LEU B 1 127 ? -53.710 -131.230 -31.809 1.00 47.62 1214 LEU B CA 1
ATOM 2134 C C . LEU B 1 127 ? -52.740 -132.030 -31.072 1.00 48.16 1214 LEU B C 1
ATOM 2135 O O . LEU B 1 127 ? -52.592 -133.161 -31.350 1.00 47.42 1214 LEU B O 1
ATOM 2140 N N . LEU B 1 128 ? -52.034 -131.468 -30.117 1.00 53.45 1215 LEU B N 1
ATOM 2141 C CA . LEU B 1 128 ? -51.048 -132.267 -29.424 1.00 50.38 1215 LEU B CA 1
ATOM 2142 C C . LEU B 1 128 ? -51.855 -133.163 -28.436 1.00 46.83 1215 LEU B C 1
ATOM 2143 O O . LEU B 1 128 ? -51.352 -134.124 -27.977 1.00 43.77 1215 LEU B O 1
ATOM 2148 N N . SER B 1 129 ? -52.986 -132.663 -27.991 1.00 44.75 1216 SER B N 1
ATOM 2149 C CA . SER B 1 129 ? -53.997 -133.405 -27.145 1.00 50.86 1216 SER B CA 1
ATOM 2150 C C . SER B 1 129 ? -54.668 -134.413 -27.927 1.00 37.11 1216 SER B C 1
ATOM 2151 O O . SER B 1 129 ? -54.733 -135.471 -27.483 1.00 49.67 1216 SER B O 1
ATOM 2154 N N . LYS B 1 130 ? -55.163 -134.092 -29.104 1.00 46.17 1217 LYS B N 1
ATOM 2155 C CA . LYS B 1 130 ? -55.661 -135.101 -29.999 1.00 38.32 1217 LYS B CA 1
ATOM 2156 C C . LYS B 1 130 ? -54.721 -136.234 -30.387 1.00 43.04 1217 LYS B C 1
ATOM 2157 O O . LYS B 1 130 ? -55.183 -137.409 -30.459 1.00 44.15 1217 LYS B O 1
ATOM 2163 N N . ASN B 1 131 ? -53.481 -135.937 -30.736 1.00 40.32 1218 ASN B N 1
ATOM 2164 C CA . ASN B 1 131 ? -52.708 -136.953 -31.100 1.00 35.46 1218 ASN B CA 1
ATOM 2165 C C . ASN B 1 131 ? -52.290 -137.950 -30.020 1.00 37.76 1218 ASN B C 1
ATOM 2166 O O . ASN B 1 131 ? -51.953 -139.090 -30.297 1.00 40.28 1218 ASN B O 1
ATOM 2171 N N . TYR B 1 132 ? -52.105 -137.455 -28.846 1.00 40.26 1219 TYR B N 1
ATOM 2172 C CA . TYR B 1 132 ? -51.634 -138.272 -27.789 1.00 51.58 1219 TYR B CA 1
ATOM 2173 C C . TYR B 1 132 ? -52.862 -139.224 -27.493 1.00 62.23 1219 TYR B C 1
ATOM 2174 O O . TYR B 1 132 ? -52.720 -140.456 -27.301 1.00 62.60 1219 TYR B O 1
ATOM 2183 N N . HIS B 1 133 ? -54.075 -138.679 -27.421 1.00 55.50 1220 HIS B N 1
ATOM 2184 C CA . HIS B 1 133 ? -55.114 -139.593 -27.228 1.00 56.24 1220 HIS B CA 1
ATOM 2185 C C . HIS B 1 133 ? -55.270 -140.585 -28.373 1.00 60.46 1220 HIS B C 1
ATOM 2186 O O . HIS B 1 133 ? -55.522 -141.737 -28.102 1.00 65.50 1220 HIS B O 1
ATOM 2193 N N . LEU B 1 134 ? -55.188 -140.135 -29.656 1.00 53.38 1221 LEU B N 1
ATOM 2194 C CA . LEU B 1 134 ? -55.295 -141.056 -30.719 1.00 48.49 1221 LEU B CA 1
ATOM 2195 C C . LEU B 1 134 ? -54.104 -142.067 -30.643 1.00 56.04 1221 LEU B C 1
ATOM 2196 O O . LEU B 1 134 ? -54.210 -143.174 -31.043 1.00 45.19 1221 LEU B O 1
ATOM 2201 N N . GLU B 1 135 ? -52.906 -141.688 -30.256 1.00 58.23 1222 GLU B N 1
ATOM 2202 C CA . GLU B 1 135 ? -51.815 -142.679 -30.222 1.00 65.81 1222 GLU B CA 1
ATOM 2203 C C . GLU B 1 135 ? -52.015 -143.704 -29.158 1.00 70.60 1222 GLU B C 1
ATOM 2204 O O . GLU B 1 135 ? -51.378 -144.795 -29.289 1.00 66.10 1222 GLU B O 1
ATOM 2210 N N . ASN B 1 136 ? -52.768 -143.327 -28.098 1.00 66.76 1223 ASN B N 1
ATOM 2211 C CA . ASN B 1 136 ? -53.089 -144.266 -27.039 1.00 71.83 1223 ASN B CA 1
ATOM 2212 C C . ASN B 1 136 ? -54.165 -145.177 -27.584 1.00 74.77 1223 ASN B C 1
ATOM 2213 O O . ASN B 1 136 ? -54.096 -146.397 -27.459 1.00 78.33 1223 ASN B O 1
ATOM 2218 N N . GLU B 1 137 ? -55.182 -144.634 -28.213 1.00 74.21 1224 GLU B N 1
ATOM 2219 C CA . GLU B 1 137 ? -56.178 -145.589 -28.596 1.00 73.67 1224 GLU B CA 1
ATOM 2220 C C . GLU B 1 137 ? -56.023 -146.152 -29.938 1.00 71.72 1224 GLU B C 1
ATOM 2221 O O . GLU B 1 137 ? -56.892 -146.078 -30.739 1.00 76.65 1224 GLU B O 1
ATOM 2227 N N . VAL B 1 138 ? -54.867 -146.729 -30.145 1.00 61.07 1225 VAL B N 1
ATOM 2228 C CA . VAL B 1 138 ? -54.454 -147.268 -31.420 1.00 65.43 1225 VAL B CA 1
ATOM 2229 C C . VAL B 1 138 ? -53.444 -148.252 -30.854 1.00 73.88 1225 VAL B C 1
ATOM 2230 O O . VAL B 1 138 ? -53.319 -149.352 -31.405 1.00 74.41 1225 VAL B O 1
ATOM 2234 N N . ALA B 1 139 ? -52.662 -147.861 -29.819 1.00 70.89 1226 ALA B N 1
ATOM 2235 C CA . ALA B 1 139 ? -51.820 -148.822 -29.198 1.00 65.45 1226 ALA B CA 1
ATOM 2236 C C . ALA B 1 139 ? -52.839 -149.760 -28.485 1.00 73.23 1226 ALA B C 1
ATOM 2237 O O . ALA B 1 139 ? -52.562 -150.989 -28.378 1.00 80.77 1226 ALA B O 1
ATOM 2239 N N . ARG B 1 140 ? -53.999 -149.241 -28.028 1.00 72.78 1227 ARG B N 1
ATOM 2240 C CA . ARG B 1 140 ? -54.980 -150.066 -27.372 1.00 66.52 1227 ARG B CA 1
ATOM 2241 C C . ARG B 1 140 ? -55.562 -151.041 -28.440 1.00 75.50 1227 ARG B C 1
ATOM 2242 O O . ARG B 1 140 ? -55.428 -152.356 -28.328 1.00 76.02 1227 ARG B O 1
ATOM 2250 N N . LEU B 1 141 ? -56.261 -150.447 -29.431 1.00 76.16 1228 LEU B N 1
ATOM 2251 C CA . LEU B 1 141 ? -56.905 -151.248 -30.509 1.00 74.57 1228 LEU B CA 1
ATOM 2252 C C . LEU B 1 141 ? -55.896 -152.064 -31.279 1.00 77.07 1228 LEU B C 1
ATOM 2253 O O . LEU B 1 141 ? -56.303 -152.833 -32.148 1.00 86.49 1228 LEU B O 1
ATOM 2255 N N . LYS B 1 142 ? -54.601 -151.957 -30.947 1.00 75.94 1229 LYS B N 1
ATOM 2256 C CA . LYS B 1 142 ? -53.547 -152.682 -31.687 1.00 74.91 1229 LYS B CA 1
ATOM 2257 C C . LYS B 1 142 ? -52.974 -153.741 -30.795 1.00 78.28 1229 LYS B C 1
ATOM 2258 O O . LYS B 1 142 ? -52.286 -154.636 -31.235 1.00 77.77 1229 LYS B O 1
ATOM 2264 N N . LYS B 1 143 ? -53.260 -153.652 -29.509 1.00 81.40 1230 LYS B N 1
ATOM 2265 C CA . LYS B 1 143 ? -52.746 -154.642 -28.549 1.00 83.15 1230 LYS B CA 1
ATOM 2266 C C . LYS B 1 143 ? -53.862 -155.716 -28.336 1.00 87.04 1230 LYS B C 1
ATOM 2267 O O . LYS B 1 143 ? -53.609 -156.927 -28.009 1.00 89.60 1230 LYS B O 1
ATOM 2273 N N . LEU B 1 144 ? -55.089 -155.251 -28.532 1.00 82.86 1231 LEU B N 1
ATOM 2274 C CA . LEU B 1 144 ? -56.271 -156.104 -28.478 1.00 85.18 1231 LEU B CA 1
ATOM 2275 C C . LEU B 1 144 ? -56.276 -156.981 -29.736 1.00 85.25 1231 LEU B C 1
ATOM 2276 O O . LEU B 1 144 ? -57.166 -157.804 -29.878 1.00 93.11 1231 LEU B O 1
ATOM 2281 N N . VAL B 1 145 ? -55.304 -156.842 -30.628 1.00 86.59 1232 VAL B N 1
ATOM 2282 C CA . VAL B 1 145 ? -55.359 -157.616 -31.880 1.00 90.07 1232 VAL B CA 1
ATOM 2283 C C . VAL B 1 145 ? -53.970 -157.948 -32.533 1.00 91.40 1232 VAL B C 1
ATOM 2284 O O . VAL B 1 145 ? -53.029 -158.433 -31.826 1.00 88.89 1232 VAL B O 1
ATOM 2288 N N . GLY B 1 146 ? -53.876 -157.680 -33.857 1.00 90.43 1233 GLY B N 1
ATOM 2289 C CA . GLY B 1 146 ? -52.640 -157.895 -34.602 1.00 97.02 1233 GLY B CA 1
ATOM 2290 C C . GLY B 1 146 ? -51.381 -157.739 -33.749 1.00 97.26 1233 GLY B C 1
ATOM 2291 O O . GLY B 1 146 ? -51.143 -158.608 -32.859 1.00 97.63 1233 GLY B O 1
ATOM 2292 N N . GLU B 1 147 ? -50.558 -156.702 -34.024 1.00 96.43 1234 GLU B N 1
ATOM 2293 C CA . GLU B 1 147 ? -49.390 -156.463 -33.161 1.00 95.32 1234 GLU B CA 1
ATOM 2294 C C . GLU B 1 147 ? -49.518 -155.078 -32.694 1.00 95.97 1234 GLU B C 1
ATOM 2295 O O . GLU B 1 147 ? -48.538 -154.315 -32.912 1.00 95.29 1234 GLU B O 1
#

CATH classification: 1.20.5.170

InterPro domains:
  IPR000533 Tropomyosin [PF00261] (67-283)
  IPR000533 Tropomyosin [PR00194] (84-101)
  IPR000533 Tropomyosin [PR00194] (120-140)
  IPR000533 Tropomyosin [PR00194] (145-173)
  IPR000533 Tropomyosin [PR00194] (175-198)
  IPR000533 Tropomyosin [PR00194] (231-256)
  IPR000533 Tropomyosin [PS00326] (232-240)

Radius of gyration: 59.3 Å; Cα contacts (8 Å, |Δi|>4): 173; chains: 2; bounding box: 54×205×15 Å

Solvent-accessible surface area: 20773 Å² total; per-residue (Å²): 218,119,23,173,73,32,67,146,20,51,94,8,79,121,92,29,129,112,17,53,146,56,30,105,79,28,119,174,28,60,52,66,31,106,52,165,44,105,134,32,105,112,70,8,78,90,3,69,105,54,17,89,89,9,90,127,93,9,89,71,1,64,164,74,52,109,101,10,28,162,88,33,102,70,22,77,42,50,18,102,161,6,76,110,88,0,51,126,14,71,39,87,21,53,111,7,108,125,84,26,137,73,21,42,102,80,26,132,66,33,79,70,118,9,131,68,12,76,58,119,15,124,110,27,85,79,37,30,68,162,36,134,84,129,144,132,149,125,88,92,93,118,54,94,164,11,107,44,168,55,52,102,10,52,103,127,16,74,115,21,62,130,47,31,67,115,37,109,54,34,37,141,71,64,67,70,158,30,105,58,60,70,123,99,32,115,52,27,50,115,82,7,114,108,13,86,111,91,7,79,82,11,42,142,99,52,98,89,10,20,175,96,16,89,105,13,77,30,58,21,105,160,8,59,115,100,0,105,96,4,68,44,101,14,54,94,20,76,95,79,20,118,81,27,40,82,84,20,106,67,18,73,93,105,10,105,46,9,86,72,110,13,152,99,22,105,62,70,10,56,143,19,100,174,124,87,70,178

B-factor: mean 63.12, std 20.72, range [6.12, 108.67]

Secondary structure (DSSP, 8-state):
--GGGGTTTTHHHHHHHHHHHHHHHHTHHHHHHHHHHHHHHHHHHHHHHHHHHHHHHHHHHHHHHHHHHHHHHHHHHHHHHHHHHHHHHHHHHHHHHHHHHHHHHHHHHHHHTTTTHHHHHHHHHHHHTTS-----/--TTTTTHHHHHHHHHHHHHHHHHHHHHHHHHHHHHHHHHHHHHHHHHHHHTHHHHHHHHHHHHHHHHHHHHHHHHHHHHHHHHHHHHHHHHHHHHHHHHHHHHHHHHHHHHHHHHHHHHHHHHHHHHHHHHHHHHHHSS--

Organism: Rattus norvegicus (NCBI:txid10116)

Foldseek 3Di:
DCVVVPPVVCVVVVVVVVVVVVVVVVVVVVVVVVVVVVVVVVVVVVVVVVVVVVVVVVVVVVVVVVVVVVVVVVVVVVVVVVVVVVVVVVVVVVVVVVVVVVVVVVVVVVVVVVVVVVVVVVVVVVCVVVVPVDDD/DPPPVCVVVVVVVCVVVVVVVVVVVVVVVVVVVVVVVVVVVVVVVVVVVVVVVVVVVVVVVVVVVVVVVVVVVVVVVVVVVVVVVVVVVVVVVVVVVVVVVVVVVVVVVVVVVVVVVVVVVVVVVVVVVVVVVVVVCVVDPD